Protein AF-A0A7Y5XVQ9-F1 (afdb_monomer_lite)

Sequence (313 aa):
QERLAWQAGEHGLALELFHGRGGSTSRGGGRSYQAIRAQPFGTVHGRMRLTEQGETISARYGHPELAVRSLEQTASAVLLASNGVGTEVRPEWRSALDGIAARSREVYRALVYEDPDFLRFFEQVTPISELGRLNIGSRPPSRAGVAAGVSALRAIPWVFAWTQNRVLLPSWYGAGTALAEADLHMLRAMREEWPFFASLVNTIEMALFKTDLGVAAGYLRLVDEDLRSRLWELICSELRRLRARLLEITGEERLLASTPALLERLSHRNPWVDPLNHLQVELLSRVRAGAEQDREALLATISGIAAGLRNTG

Structure (mmCIF, N/CA/C/O backbone):
data_AF-A0A7Y5XVQ9-F1
#
_entry.id   AF-A0A7Y5XVQ9-F1
#
loop_
_atom_site.group_PDB
_atom_site.id
_atom_site.type_symbol
_atom_site.label_atom_id
_atom_site.label_alt_id
_atom_site.label_comp_id
_atom_site.label_asym_id
_atom_site.label_entity_id
_atom_site.label_seq_id
_atom_site.pdbx_PDB_ins_code
_atom_site.Cartn_x
_atom_site.Cartn_y
_atom_site.Cartn_z
_atom_site.occupancy
_atom_site.B_iso_or_equiv
_atom_site.auth_seq_id
_atom_site.auth_comp_id
_atom_site.auth_asym_id
_atom_site.auth_atom_id
_atom_site.pdbx_PDB_model_num
ATOM 1 N N . GLN A 1 1 ? 5.457 -14.408 -14.244 1.00 89.19 1 GLN A N 1
ATOM 2 C CA . GLN A 1 1 ? 4.866 -14.070 -15.555 1.00 89.19 1 GLN A CA 1
ATOM 3 C C . GLN A 1 1 ? 5.846 -14.393 -16.673 1.00 89.19 1 GLN A C 1
ATOM 5 O O . GLN A 1 1 ? 5.478 -15.207 -17.500 1.00 89.19 1 GLN A O 1
ATOM 10 N N . GLU A 1 2 ? 7.093 -13.899 -16.636 1.00 89.81 2 GLU A N 1
ATOM 11 C CA . GLU A 1 2 ? 8.156 -14.256 -17.607 1.00 89.81 2 GLU A CA 1
ATOM 12 C C . GLU A 1 2 ? 8.265 -15.766 -17.871 1.00 89.81 2 GLU A C 1
ATOM 14 O O . GLU A 1 2 ? 8.102 -16.201 -19.003 1.00 89.81 2 GLU A O 1
ATOM 19 N N . ARG A 1 3 ? 8.426 -16.585 -16.818 1.00 91.81 3 ARG A N 1
ATOM 20 C CA . ARG A 1 3 ? 8.491 -18.054 -16.963 1.00 91.81 3 ARG A CA 1
ATOM 21 C C . ARG A 1 3 ? 7.254 -18.668 -17.629 1.00 91.81 3 ARG A C 1
ATOM 23 O O . ARG A 1 3 ? 7.401 -19.596 -18.409 1.00 91.81 3 ARG A O 1
ATOM 30 N N . LEU A 1 4 ? 6.057 -18.149 -17.338 1.00 92.81 4 LEU A N 1
ATOM 31 C CA . LEU A 1 4 ? 4.814 -18.637 -17.951 1.00 92.81 4 LEU A CA 1
ATOM 32 C C . LEU A 1 4 ? 4.740 -18.257 -19.431 1.00 92.81 4 LEU A C 1
ATOM 34 O O . LEU A 1 4 ? 4.315 -19.076 -20.233 1.00 92.81 4 LEU A O 1
ATOM 38 N N . ALA A 1 5 ? 5.155 -17.037 -19.786 1.00 90.44 5 ALA A N 1
ATOM 39 C CA . ALA A 1 5 ? 5.209 -16.587 -21.175 1.00 90.44 5 ALA A CA 1
ATOM 40 C C . ALA A 1 5 ? 6.214 -17.410 -21.985 1.00 90.44 5 ALA A C 1
ATOM 42 O O . ALA A 1 5 ? 5.878 -17.877 -23.068 1.00 90.44 5 ALA A O 1
ATOM 43 N N . TRP A 1 6 ? 7.400 -17.661 -21.420 1.00 90.62 6 TRP A N 1
ATOM 44 C CA . TRP A 1 6 ? 8.401 -18.528 -22.037 1.00 90.62 6 TRP A CA 1
ATOM 45 C C . TRP A 1 6 ? 7.858 -19.947 -22.263 1.00 90.62 6 TRP A C 1
ATOM 47 O O . TRP A 1 6 ? 7.838 -20.412 -23.396 1.00 90.62 6 TRP A O 1
ATOM 57 N N . GLN A 1 7 ? 7.314 -20.598 -21.226 1.00 94.19 7 GLN A N 1
ATOM 58 C CA . GLN A 1 7 ? 6.739 -21.946 -21.351 1.00 94.19 7 GLN A CA 1
ATOM 59 C C . GLN A 1 7 ? 5.575 -22.005 -22.347 1.00 94.19 7 GLN A C 1
ATOM 61 O O . GLN A 1 7 ? 5.468 -22.954 -23.118 1.00 94.19 7 GLN A O 1
ATOM 66 N N . ALA A 1 8 ? 4.693 -21.003 -22.346 1.00 92.75 8 ALA A N 1
ATOM 67 C CA . ALA A 1 8 ? 3.601 -20.939 -23.308 1.00 92.75 8 ALA A CA 1
ATOM 68 C C . ALA A 1 8 ? 4.133 -20.835 -24.746 1.00 92.75 8 ALA A C 1
ATOM 70 O O . ALA A 1 8 ? 3.644 -21.551 -25.615 1.00 92.75 8 ALA A O 1
ATOM 71 N N . GLY A 1 9 ? 5.169 -20.020 -24.971 1.00 90.31 9 GLY A N 1
ATOM 72 C CA . GLY A 1 9 ? 5.858 -19.899 -26.256 1.00 90.31 9 GLY A CA 1
ATOM 73 C C . GLY A 1 9 ? 6.461 -21.220 -26.738 1.00 90.31 9 GLY A C 1
ATOM 74 O O . GLY A 1 9 ? 6.176 -21.630 -27.861 1.00 90.31 9 GLY A O 1
ATOM 75 N N . GLU A 1 10 ? 7.198 -21.928 -25.875 1.00 95.44 10 GLU A N 1
ATOM 76 C CA . GLU A 1 10 ? 7.794 -23.245 -26.184 1.00 95.44 10 GLU A CA 1
ATOM 77 C C . GLU A 1 10 ? 6.746 -24.289 -26.604 1.00 95.44 10 GLU A C 1
ATOM 79 O O . GLU A 1 10 ? 7.024 -25.187 -27.397 1.00 95.44 10 GLU A O 1
ATOM 84 N N . HIS A 1 11 ? 5.519 -24.165 -26.093 1.00 95.69 11 HIS A N 1
ATOM 85 C CA . HIS A 1 11 ? 4.412 -25.069 -26.397 1.00 95.69 11 HIS A CA 1
ATOM 86 C C . HIS A 1 11 ? 3.428 -24.528 -27.449 1.00 95.69 11 HIS A C 1
ATOM 88 O O . HIS A 1 11 ? 2.394 -25.154 -27.685 1.00 95.69 11 HIS A O 1
ATOM 94 N N . GLY A 1 12 ? 3.705 -23.378 -28.075 1.00 94.06 12 GLY A N 1
ATOM 95 C CA . GLY A 1 12 ? 2.803 -22.756 -29.054 1.00 94.06 12 GLY A CA 1
ATOM 96 C C . GLY A 1 12 ? 1.441 -22.342 -28.477 1.00 94.06 12 GLY A C 1
ATOM 97 O O . GLY A 1 12 ? 0.451 -22.263 -29.204 1.00 94.06 12 GLY A O 1
ATOM 98 N N . LEU A 1 13 ? 1.364 -22.106 -27.165 1.00 93.50 13 LEU A N 1
ATOM 99 C CA . LEU A 1 13 ? 0.146 -21.721 -26.458 1.00 93.50 13 LEU A CA 1
ATOM 100 C C . LEU A 1 13 ? -0.006 -20.197 -26.416 1.00 93.50 13 LEU A C 1
ATOM 102 O O . LEU A 1 13 ? 0.919 -19.464 -26.069 1.00 93.50 13 LEU A O 1
ATOM 106 N N . ALA A 1 14 ? -1.220 -19.714 -26.684 1.00 90.56 14 ALA A N 1
ATOM 107 C CA . ALA A 1 14 ? -1.567 -18.311 -26.490 1.00 90.56 14 ALA A CA 1
ATOM 108 C C . ALA A 1 14 ? -1.858 -18.037 -25.004 1.00 90.56 14 ALA A C 1
ATOM 110 O O . ALA A 1 14 ? -2.936 -18.359 -24.501 1.00 90.56 14 ALA A O 1
ATOM 111 N N . LEU A 1 15 ? -0.894 -17.444 -24.297 1.00 91.25 15 LEU A N 1
ATOM 112 C CA . LEU A 1 15 ? -1.056 -17.043 -22.900 1.00 91.25 15 LEU A CA 1
ATOM 113 C C . LEU A 1 15 ? -1.922 -15.781 -22.785 1.00 91.25 15 LEU A C 1
ATOM 115 O O . LEU A 1 15 ? -1.646 -14.768 -23.420 1.00 91.25 15 LEU A O 1
ATOM 119 N N . GLU A 1 16 ? -2.919 -15.816 -21.901 1.00 92.44 16 GLU A N 1
ATOM 120 C CA . GLU A 1 16 ? -3.653 -14.629 -21.459 1.00 92.44 16 GLU A CA 1
ATOM 121 C C . GLU A 1 16 ? -3.566 -14.522 -19.935 1.00 92.44 16 GLU A C 1
ATOM 123 O O . GLU A 1 16 ? -4.017 -15.405 -19.201 1.00 92.44 16 GLU A O 1
ATOM 128 N N . LEU A 1 17 ? -2.971 -13.434 -19.445 1.00 91.50 17 LEU A N 1
ATOM 129 C CA . LEU A 1 17 ? -2.877 -13.173 -18.014 1.00 91.50 17 LEU A CA 1
ATOM 130 C C . LEU A 1 17 ? -4.117 -12.427 -17.524 1.00 91.50 17 LEU A C 1
ATOM 132 O O . LEU A 1 17 ? -4.450 -11.344 -18.007 1.00 91.50 17 LEU A O 1
ATOM 136 N N . PHE A 1 18 ? -4.773 -12.982 -16.504 1.00 91.44 18 PHE A N 1
ATOM 137 C CA . PHE A 1 18 ? -5.840 -12.290 -15.794 1.00 91.44 18 PHE A CA 1
ATOM 138 C C . PHE A 1 18 ? -5.289 -11.560 -14.565 1.00 91.44 18 PHE A C 1
ATOM 140 O O . PHE A 1 18 ? -4.874 -12.179 -13.584 1.00 91.44 18 PHE A O 1
ATOM 147 N N . HIS A 1 19 ? -5.310 -10.229 -14.607 1.00 87.19 19 HIS A N 1
ATOM 148 C CA . HIS A 1 19 ? -4.844 -9.381 -13.516 1.00 87.19 19 HIS A CA 1
ATOM 149 C C . HIS A 1 19 ? -5.958 -9.141 -12.490 1.00 87.19 19 HIS A C 1
ATOM 151 O O . HIS A 1 19 ? -7.008 -8.566 -12.793 1.00 87.19 19 HIS A O 1
ATOM 157 N N . GLY A 1 20 ? -5.714 -9.595 -11.259 1.00 80.75 20 GLY A N 1
ATOM 158 C CA . GLY A 1 20 ? -6.606 -9.413 -10.115 1.00 80.75 20 GLY A CA 1
ATOM 159 C C . GLY A 1 20 ? -6.616 -7.988 -9.546 1.00 80.75 20 GLY A C 1
ATOM 160 O O . GLY A 1 20 ? -6.011 -7.068 -10.090 1.00 80.75 20 GLY A O 1
ATOM 161 N N . ARG A 1 21 ? -7.315 -7.817 -8.417 1.00 69.25 21 ARG A N 1
ATOM 162 C CA . ARG A 1 21 ? -7.437 -6.541 -7.685 1.00 69.25 21 ARG A CA 1
ATOM 163 C C . ARG A 1 21 ? -6.113 -6.101 -7.037 1.00 69.25 21 ARG A C 1
ATOM 165 O O . ARG A 1 21 ? -5.304 -6.950 -6.678 1.00 69.25 21 ARG A O 1
ATOM 172 N N . GLY A 1 22 ? -5.938 -4.791 -6.832 1.00 59.50 22 GLY A N 1
ATOM 173 C CA . GLY A 1 22 ? -4.831 -4.180 -6.068 1.00 59.50 22 GLY A CA 1
ATOM 174 C C . GLY A 1 22 ? -3.496 -4.035 -6.816 1.00 59.50 22 GLY A C 1
ATOM 175 O O . GLY A 1 22 ? -2.643 -3.233 -6.432 1.00 59.50 22 GLY A O 1
ATOM 176 N N . GLY A 1 23 ? -3.322 -4.737 -7.940 1.00 57.88 23 GLY A N 1
ATOM 177 C CA . GLY A 1 23 ? -2.123 -4.624 -8.771 1.00 57.88 23 GLY A CA 1
ATOM 178 C C . GLY A 1 23 ? -1.931 -3.220 -9.354 1.00 57.88 23 GLY A C 1
ATOM 179 O O . GLY A 1 23 ? -2.892 -2.490 -9.596 1.00 57.88 23 GLY A O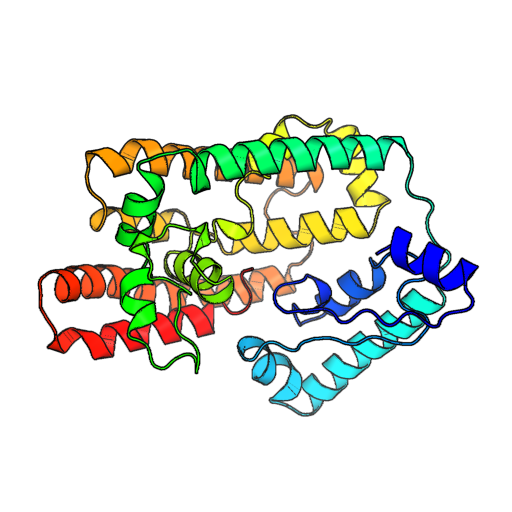 1
ATOM 180 N N . SER A 1 24 ? -0.683 -2.840 -9.643 1.00 56.41 24 SER A N 1
ATOM 181 C CA . SER A 1 24 ? -0.361 -1.559 -10.295 1.00 56.41 24 SER A CA 1
ATOM 182 C C . SER A 1 24 ? -1.140 -1.349 -11.604 1.00 56.41 24 SER A C 1
ATOM 184 O O . SER A 1 24 ? -1.531 -0.224 -11.911 1.00 56.41 24 SER A O 1
ATOM 186 N N . THR A 1 25 ? -1.457 -2.430 -12.328 1.00 50.66 25 THR A N 1
ATOM 187 C CA . THR A 1 25 ? -2.242 -2.414 -13.573 1.00 50.66 25 THR A CA 1
ATOM 188 C C . THR A 1 25 ? -3.714 -2.039 -13.373 1.00 50.66 25 THR A C 1
ATOM 190 O O . THR A 1 25 ? -4.289 -1.386 -14.246 1.00 50.66 25 THR A O 1
ATOM 193 N N . SER A 1 26 ? -4.321 -2.351 -12.221 1.00 50.12 26 SER A N 1
ATOM 194 C CA . SER A 1 26 ? -5.726 -2.027 -11.914 1.00 50.12 26 SER A CA 1
ATOM 195 C C . SER A 1 26 ? -5.921 -0.637 -11.287 1.00 50.12 26 SER A C 1
ATOM 197 O O . SER A 1 26 ? -7.052 -0.164 -11.166 1.00 50.12 26 SER A O 1
ATOM 199 N N . ARG A 1 27 ? -4.839 0.060 -10.908 1.00 54.53 27 ARG A N 1
ATOM 200 C CA . ARG A 1 27 ? -4.884 1.379 -10.249 1.00 54.53 27 ARG A CA 1
ATOM 201 C C . ARG A 1 27 ? -5.071 2.502 -11.286 1.00 54.53 27 ARG A C 1
ATOM 203 O O . ARG A 1 27 ? -4.110 2.964 -11.891 1.00 54.53 27 ARG A O 1
ATOM 210 N N . GLY A 1 28 ? -6.320 2.927 -11.488 1.00 42.34 28 GLY A N 1
ATOM 211 C CA . GLY A 1 28 ? -6.726 3.870 -12.542 1.00 42.34 28 GLY A CA 1
ATOM 212 C C . GLY A 1 28 ? -6.161 5.291 -12.510 1.00 42.34 28 GLY A C 1
ATOM 213 O O . GLY A 1 28 ? -5.426 5.691 -11.609 1.00 42.34 28 GLY A O 1
ATOM 214 N N . GLY A 1 29 ? -6.506 6.056 -13.553 1.00 42.25 29 GLY A N 1
ATOM 215 C CA . GLY A 1 29 ? -5.717 7.208 -14.007 1.00 42.25 29 GLY A CA 1
ATOM 216 C C . GLY A 1 29 ? -4.490 6.731 -14.794 1.00 42.25 29 GLY A C 1
ATOM 217 O O . GLY A 1 29 ? -4.211 5.537 -14.802 1.00 42.25 29 GLY A O 1
ATOM 218 N N . GLY A 1 30 ? -3.739 7.629 -15.445 1.00 48.59 30 GLY A N 1
ATOM 219 C CA . GLY A 1 30 ? -2.637 7.303 -16.382 1.00 48.59 30 GLY A CA 1
ATOM 220 C C . GLY A 1 30 ? -1.506 6.379 -15.876 1.00 48.59 30 GLY A C 1
ATOM 221 O O . GLY A 1 30 ? -0.560 6.111 -16.606 1.00 48.59 30 GLY A O 1
ATOM 222 N N . ARG A 1 31 ? -1.606 5.854 -14.652 1.00 65.81 31 ARG A N 1
ATOM 223 C CA . ARG A 1 31 ? -0.762 4.814 -14.061 1.00 65.81 31 ARG A CA 1
ATOM 224 C C . ARG A 1 31 ? -1.073 3.408 -14.581 1.00 65.81 31 ARG A C 1
ATOM 226 O O . ARG A 1 31 ? -0.134 2.640 -14.748 1.00 65.81 31 ARG A O 1
ATOM 233 N N . SER A 1 32 ? -2.329 3.084 -14.922 1.00 76.56 32 SER A N 1
ATOM 234 C CA . SER A 1 32 ? -2.635 1.810 -15.606 1.00 76.56 32 SER A CA 1
ATOM 235 C C . SER A 1 32 ? -1.846 1.685 -16.909 1.00 76.56 32 SER A C 1
ATOM 237 O O . SER A 1 32 ? -1.320 0.616 -17.198 1.00 76.56 32 SER A O 1
ATOM 239 N N . TYR A 1 33 ? -1.688 2.790 -17.645 1.00 85.19 33 TYR A N 1
ATOM 240 C CA . TYR A 1 33 ? -0.870 2.828 -18.855 1.00 85.19 33 TYR A CA 1
ATOM 241 C C . TYR A 1 33 ? 0.587 2.437 -18.566 1.00 85.19 33 TYR A C 1
ATOM 243 O O . TYR A 1 33 ? 1.111 1.511 -19.180 1.00 85.19 33 TYR A O 1
ATOM 251 N N . GLN A 1 34 ? 1.225 3.082 -17.583 1.00 82.50 34 GLN A N 1
ATOM 252 C CA . GLN A 1 34 ? 2.611 2.782 -17.203 1.00 82.50 34 GLN A CA 1
ATOM 253 C C . GLN A 1 34 ? 2.772 1.350 -16.673 1.00 82.50 34 GLN A C 1
ATOM 255 O O . GLN A 1 34 ? 3.725 0.667 -17.028 1.00 82.50 34 GLN A O 1
ATOM 260 N N . ALA A 1 35 ? 1.823 0.865 -15.874 1.00 82.75 35 ALA A N 1
ATOM 261 C CA . ALA A 1 35 ? 1.872 -0.477 -15.305 1.00 82.75 35 ALA A CA 1
ATOM 262 C C . ALA A 1 35 ? 1.674 -1.589 -16.352 1.00 82.75 35 ALA A C 1
ATOM 264 O O . ALA A 1 35 ? 2.274 -2.657 -16.229 1.00 82.75 35 ALA A O 1
ATOM 265 N N . ILE A 1 36 ? 0.853 -1.346 -17.381 1.00 88.62 36 ILE A N 1
ATOM 266 C CA . ILE A 1 36 ? 0.728 -2.238 -18.545 1.00 88.62 36 ILE A CA 1
ATOM 267 C C . ILE A 1 36 ? 2.029 -2.208 -19.357 1.00 88.62 36 ILE A C 1
ATOM 269 O O . ILE A 1 36 ? 2.565 -3.257 -19.697 1.00 88.62 36 ILE A O 1
ATOM 273 N N . ARG A 1 37 ? 2.586 -1.014 -19.603 1.00 86.94 37 ARG A N 1
ATOM 274 C CA . ARG A 1 37 ? 3.876 -0.827 -20.291 1.00 86.94 37 ARG A CA 1
ATOM 275 C C . ARG A 1 37 ? 5.061 -1.472 -19.567 1.00 86.94 37 ARG A C 1
ATOM 277 O O . ARG A 1 37 ? 6.056 -1.765 -20.216 1.00 86.94 37 ARG A O 1
ATOM 284 N N . ALA A 1 38 ? 4.958 -1.659 -18.254 1.00 87.12 38 ALA A N 1
ATOM 285 C CA . ALA A 1 38 ? 5.974 -2.284 -17.417 1.00 87.12 38 ALA A CA 1
ATOM 286 C C . ALA A 1 38 ? 5.805 -3.809 -17.273 1.00 87.12 38 ALA A C 1
ATOM 288 O O . ALA A 1 38 ? 6.580 -4.431 -16.545 1.00 87.12 38 ALA A O 1
ATOM 289 N N . GLN A 1 39 ? 4.792 -4.417 -17.909 1.00 88.69 39 GLN A N 1
ATOM 290 C CA . GLN A 1 39 ? 4.662 -5.874 -17.912 1.00 88.69 39 GLN A CA 1
ATOM 291 C C . GLN A 1 39 ? 5.848 -6.521 -18.638 1.00 88.69 39 GLN A C 1
ATOM 293 O O . GLN A 1 39 ? 6.381 -5.931 -19.581 1.00 88.69 39 GLN A O 1
ATOM 298 N N . PRO A 1 40 ? 6.259 -7.737 -18.239 1.00 87.75 40 PRO A N 1
ATOM 299 C CA . PRO A 1 40 ? 7.358 -8.411 -18.907 1.00 87.75 40 PRO A CA 1
ATOM 300 C C . PRO A 1 40 ? 7.074 -8.652 -20.390 1.00 87.75 40 PRO A C 1
ATOM 302 O O . PRO A 1 40 ? 5.928 -8.884 -20.793 1.00 87.75 40 PRO A O 1
ATOM 305 N N . PHE A 1 41 ? 8.128 -8.642 -21.201 1.00 84.75 41 PHE A N 1
ATOM 306 C CA . PHE A 1 41 ? 8.009 -8.936 -22.623 1.00 84.75 41 PHE A CA 1
ATOM 307 C C . PHE A 1 41 ? 7.367 -10.313 -22.852 1.00 84.75 41 PHE A C 1
ATOM 309 O O . PHE A 1 41 ? 7.582 -11.255 -22.089 1.00 84.75 41 PHE A O 1
ATOM 316 N N . GLY A 1 42 ? 6.528 -10.407 -23.882 1.00 84.50 42 GLY A N 1
ATOM 317 C CA . GLY A 1 42 ? 5.819 -11.638 -24.231 1.00 84.50 42 GLY A CA 1
ATOM 318 C C . GLY A 1 42 ? 4.601 -11.977 -23.360 1.00 84.50 42 GLY A C 1
ATOM 319 O O . GLY A 1 42 ? 4.036 -13.058 -23.476 1.00 84.50 42 GLY A O 1
ATOM 320 N N . THR A 1 43 ? 4.171 -11.080 -22.465 1.00 89.12 43 THR A N 1
ATOM 321 C CA . THR A 1 43 ? 3.025 -11.355 -21.572 1.00 89.12 43 THR A CA 1
ATOM 322 C C . THR A 1 43 ? 1.705 -10.713 -22.004 1.00 89.12 43 THR A C 1
ATOM 324 O O . THR A 1 43 ? 0.658 -11.118 -21.504 1.00 89.12 43 THR A O 1
ATOM 327 N N . VAL A 1 44 ? 1.742 -9.734 -22.919 1.00 90.19 44 VAL A N 1
ATOM 328 C CA . VAL A 1 44 ? 0.555 -8.973 -23.354 1.00 90.19 44 VAL A CA 1
ATOM 329 C C . VAL A 1 44 ? 0.032 -9.446 -24.716 1.00 90.19 44 VAL A C 1
ATOM 331 O O . VAL A 1 44 ? -1.134 -9.800 -24.818 1.00 90.19 44 VAL A O 1
ATOM 334 N N . HIS A 1 45 ? 0.856 -9.474 -25.773 1.00 86.44 45 HIS A N 1
ATOM 335 C CA . HIS A 1 45 ? 0.483 -9.992 -27.110 1.00 86.44 45 HIS A CA 1
ATOM 336 C C . HIS A 1 45 ? -0.919 -9.579 -27.620 1.00 86.44 45 HIS A C 1
ATOM 338 O O . HIS A 1 45 ? -1.691 -10.382 -28.143 1.00 86.44 45 HIS A O 1
ATOM 344 N N . GLY A 1 46 ? -1.267 -8.305 -27.451 1.00 89.50 46 GLY A N 1
ATOM 345 C CA . GLY A 1 46 ? -2.529 -7.707 -27.888 1.00 89.50 46 GLY A CA 1
ATOM 346 C C . GLY A 1 46 ? -3.728 -8.022 -26.992 1.00 89.50 46 GLY A C 1
ATOM 347 O O . GLY A 1 46 ? -4.834 -7.573 -27.287 1.00 89.50 46 GLY A O 1
ATOM 348 N N . ARG A 1 47 ? -3.539 -8.771 -25.902 1.00 89.25 47 ARG A N 1
ATOM 349 C CA . ARG A 1 47 ? -4.603 -9.223 -25.005 1.00 89.25 47 ARG A CA 1
ATOM 350 C C . ARG A 1 47 ? -4.321 -8.780 -23.578 1.00 89.25 47 ARG A C 1
ATOM 352 O O . ARG A 1 47 ? -3.239 -8.978 -23.041 1.00 89.25 47 ARG A O 1
ATOM 359 N N . MET A 1 48 ? -5.323 -8.187 -22.942 1.00 88.81 48 MET A N 1
ATOM 360 C CA . MET A 1 48 ? -5.227 -7.788 -21.544 1.00 88.81 48 MET A CA 1
ATOM 361 C C . MET A 1 48 ? -6.559 -8.015 -20.857 1.00 88.81 48 MET A C 1
ATOM 363 O O . MET A 1 48 ? -7.580 -7.461 -21.267 1.00 88.81 48 MET A O 1
ATOM 367 N N . ARG A 1 49 ? -6.535 -8.786 -19.771 1.00 91.25 49 ARG A N 1
ATOM 368 C CA . ARG A 1 49 ? -7.699 -8.993 -18.918 1.00 91.25 49 ARG A CA 1
ATOM 369 C C . ARG A 1 49 ? -7.430 -8.416 -17.538 1.00 91.25 49 ARG A C 1
ATOM 371 O O . ARG A 1 49 ? -6.523 -8.846 -16.827 1.00 91.25 49 ARG A O 1
ATOM 378 N N . LEU A 1 50 ? -8.231 -7.427 -17.162 1.00 87.19 50 LEU A N 1
ATOM 379 C CA . LEU A 1 50 ? -8.063 -6.629 -15.950 1.00 87.19 50 LEU A CA 1
ATOM 380 C C . LEU A 1 50 ? -9.295 -6.770 -15.061 1.00 87.19 50 LEU A C 1
ATOM 382 O O . LEU A 1 50 ? -10.421 -6.815 -15.552 1.00 87.19 50 LEU A O 1
ATOM 386 N N . THR A 1 51 ? -9.090 -6.780 -13.748 1.00 85.81 51 THR A N 1
ATOM 387 C CA . THR A 1 51 ? -10.174 -6.557 -12.792 1.00 85.81 51 THR A CA 1
ATOM 388 C C . THR A 1 51 ? -10.282 -5.066 -12.497 1.00 85.81 51 THR A C 1
ATOM 390 O O . THR A 1 51 ? -9.384 -4.499 -11.877 1.00 85.81 51 THR A O 1
ATOM 393 N N . GLU A 1 52 ? -11.394 -4.436 -12.874 1.00 82.69 52 GLU A N 1
ATOM 394 C CA . GLU A 1 52 ? -11.728 -3.100 -12.372 1.00 82.69 52 GLU A CA 1
ATOM 395 C C . GLU A 1 52 ? -12.288 -3.207 -10.949 1.00 82.69 52 GLU A C 1
ATOM 397 O O . GLU A 1 52 ? -13.152 -4.040 -10.648 1.00 82.69 52 GLU A O 1
ATOM 402 N N . GLN A 1 53 ? -11.754 -2.396 -10.040 1.00 73.44 53 GLN A N 1
ATOM 403 C CA . GLN A 1 53 ? -12.200 -2.388 -8.653 1.00 73.44 53 GLN A CA 1
ATOM 404 C C . GLN A 1 53 ? -13.451 -1.511 -8.515 1.00 73.44 53 GLN A C 1
ATOM 406 O O . GLN A 1 53 ? -13.592 -0.507 -9.207 1.00 73.44 53 GLN A O 1
ATOM 411 N N . GLY A 1 54 ? -14.381 -1.876 -7.627 1.00 75.56 54 GLY A N 1
ATOM 412 C CA . GLY A 1 54 ? -15.649 -1.145 -7.488 1.00 75.56 54 GLY A CA 1
ATOM 413 C C . GLY A 1 54 ? -15.428 0.333 -7.149 1.00 75.56 54 GLY A C 1
ATOM 414 O O . GLY A 1 54 ? -16.077 1.211 -7.712 1.00 75.56 54 GLY A O 1
ATOM 415 N N . GLU A 1 55 ? -14.426 0.609 -6.315 1.00 71.75 55 GLU A N 1
ATOM 416 C CA . GLU A 1 55 ? -14.000 1.946 -5.909 1.00 71.75 55 GLU A CA 1
ATOM 417 C C . GLU A 1 55 ? -13.389 2.795 -7.044 1.00 71.75 55 GLU A C 1
ATOM 419 O O . GLU A 1 55 ? -13.257 4.011 -6.890 1.00 71.75 55 GLU A O 1
ATOM 424 N N . THR A 1 56 ? -13.020 2.194 -8.186 1.00 77.19 56 THR A N 1
ATOM 425 C CA . THR A 1 56 ? -12.487 2.912 -9.360 1.00 77.19 56 THR A CA 1
ATOM 426 C C . THR A 1 56 ? -13.521 3.130 -10.460 1.00 77.19 56 THR A C 1
ATOM 428 O O . THR A 1 56 ? -13.297 3.996 -11.310 1.00 77.19 56 THR A O 1
ATOM 431 N N . ILE A 1 57 ? -14.655 2.416 -10.438 1.00 83.50 57 ILE A N 1
ATOM 432 C CA . ILE A 1 57 ? -15.658 2.450 -11.515 1.00 83.50 57 ILE A CA 1
ATOM 433 C C . ILE A 1 57 ? -16.168 3.869 -11.766 1.00 83.50 57 ILE A C 1
ATOM 435 O O . ILE A 1 57 ? -16.101 4.342 -12.896 1.00 83.50 57 ILE A O 1
ATOM 439 N N . SER A 1 58 ? -16.617 4.582 -10.731 1.00 82.44 58 SER A N 1
ATOM 440 C CA . SER A 1 58 ? -17.148 5.945 -10.895 1.00 82.44 58 SER A CA 1
ATOM 441 C C . SER A 1 58 ? -16.091 6.921 -11.417 1.00 82.44 58 SER A C 1
ATOM 443 O O . SER A 1 58 ? -16.386 7.777 -12.245 1.00 82.44 58 SER A O 1
ATOM 445 N N . ALA A 1 59 ? -14.837 6.760 -10.991 1.00 79.31 59 ALA A N 1
ATOM 446 C CA . ALA A 1 59 ? -13.736 7.622 -11.405 1.00 79.31 59 ALA A CA 1
ATOM 447 C C . ALA A 1 59 ? -13.286 7.387 -12.857 1.00 79.31 59 ALA A C 1
ATOM 449 O O . ALA A 1 59 ? -12.739 8.305 -13.464 1.00 79.31 59 ALA A O 1
ATOM 450 N N . ARG A 1 60 ? -13.477 6.176 -13.398 1.00 83.19 60 ARG A N 1
ATOM 451 C CA . ARG A 1 60 ? -13.120 5.840 -14.784 1.00 83.19 60 ARG A CA 1
ATOM 452 C C . ARG A 1 60 ? -14.287 5.968 -15.750 1.00 83.19 60 ARG A C 1
ATOM 454 O O . ARG A 1 60 ? -14.089 6.426 -16.862 1.00 83.19 60 ARG A O 1
ATOM 461 N N . TYR A 1 61 ? -15.476 5.545 -15.337 1.00 89.44 61 TYR A N 1
ATOM 462 C CA . TYR A 1 61 ? -16.618 5.324 -16.226 1.00 89.44 61 TYR A CA 1
ATOM 463 C C . TYR A 1 61 ? -17.853 6.141 -15.840 1.00 89.44 61 TYR A C 1
ATOM 465 O O . TYR A 1 61 ? -18.872 6.048 -16.512 1.00 89.44 61 TYR A O 1
ATOM 473 N N . GLY A 1 62 ? -17.779 6.953 -14.780 1.00 90.00 62 GLY A N 1
ATOM 474 C CA . GLY A 1 62 ? -18.898 7.792 -14.341 1.00 90.00 62 GLY A CA 1
ATOM 475 C C . GLY A 1 62 ? -19.227 8.954 -15.284 1.00 90.00 62 GLY A C 1
ATOM 476 O O . GLY A 1 62 ? -20.295 9.540 -15.160 1.00 90.00 62 GLY A O 1
ATOM 477 N N . HIS A 1 63 ? -18.335 9.281 -16.226 1.00 93.50 63 HIS A N 1
ATOM 478 C CA . HIS A 1 63 ? -18.561 10.289 -17.263 1.00 93.50 63 HIS A CA 1
ATOM 479 C C . HIS A 1 63 ? -18.085 9.760 -18.627 1.00 93.50 63 HIS A C 1
ATOM 481 O O . HIS A 1 63 ? -17.002 9.165 -18.670 1.00 93.50 63 HIS A O 1
ATOM 487 N N . PRO A 1 64 ? -18.812 9.995 -19.739 1.00 94.75 64 PRO A N 1
ATOM 488 C CA . PRO A 1 64 ? -18.442 9.477 -21.060 1.00 94.75 64 PRO A CA 1
ATOM 489 C C . PRO A 1 64 ? -17.011 9.826 -21.490 1.00 94.75 64 PRO A C 1
ATOM 491 O O . PRO A 1 64 ? -16.270 8.955 -21.936 1.00 94.75 64 PRO A O 1
ATOM 494 N N . GLU A 1 65 ? -16.573 11.067 -21.277 1.00 93.25 65 GLU A N 1
ATOM 495 C CA . GLU A 1 65 ? -15.207 11.492 -21.624 1.00 93.25 65 GLU A CA 1
ATOM 496 C C . GLU A 1 65 ? -14.131 10.771 -20.797 1.00 93.25 65 GLU A C 1
ATOM 498 O O . GLU A 1 65 ? -13.079 10.394 -21.316 1.00 93.25 65 GLU A O 1
ATOM 503 N N . LEU A 1 66 ? -14.399 10.528 -19.508 1.00 89.19 66 LEU A N 1
ATOM 504 C CA . LEU A 1 66 ? -13.494 9.763 -18.648 1.00 89.19 66 LEU A CA 1
ATOM 505 C C . LEU A 1 66 ? -13.443 8.295 -19.078 1.00 89.19 66 LEU A C 1
ATOM 507 O O . LEU A 1 66 ? -12.368 7.688 -19.037 1.00 89.19 66 LEU A O 1
ATOM 511 N N . ALA A 1 67 ? -14.579 7.747 -19.521 1.00 92.12 67 ALA A N 1
ATOM 512 C CA . ALA A 1 67 ? -14.675 6.380 -20.013 1.00 92.12 67 ALA A CA 1
ATOM 513 C C . ALA A 1 67 ? -13.837 6.206 -21.282 1.00 92.12 67 ALA A C 1
ATOM 515 O O . ALA A 1 67 ? -12.992 5.312 -21.330 1.00 92.12 67 ALA A O 1
ATOM 516 N N . VAL A 1 68 ? -13.999 7.105 -22.261 1.00 94.56 68 VAL A N 1
ATOM 517 C CA . VAL A 1 68 ? -13.201 7.120 -23.497 1.00 94.56 68 VAL A CA 1
ATOM 518 C C . VAL A 1 68 ? -11.717 7.217 -23.166 1.00 94.56 68 VAL A C 1
ATOM 520 O O . VAL A 1 68 ? -10.950 6.356 -23.584 1.00 94.56 68 VAL A O 1
ATOM 523 N N . ARG A 1 69 ? -11.318 8.181 -22.327 1.00 90.38 69 ARG A N 1
ATOM 524 C CA . ARG A 1 69 ? -9.916 8.339 -21.917 1.00 90.38 69 ARG A CA 1
ATOM 525 C C . ARG A 1 69 ? -9.363 7.095 -21.219 1.00 90.38 69 ARG A C 1
ATOM 527 O O . ARG A 1 69 ? -8.211 6.725 -21.431 1.00 90.38 69 ARG A O 1
ATOM 534 N N . SER A 1 70 ? -10.158 6.445 -20.369 1.00 89.44 70 SER A N 1
ATOM 535 C CA . SER A 1 70 ? -9.741 5.226 -19.667 1.00 89.44 70 SER A CA 1
ATOM 536 C C . SER A 1 70 ? -9.532 4.058 -20.633 1.00 89.44 70 SER A C 1
ATOM 538 O O . SER A 1 70 ? -8.557 3.319 -20.495 1.00 89.44 70 SER A O 1
ATOM 540 N N . LEU A 1 71 ? -10.424 3.898 -21.615 1.00 91.88 71 LEU A N 1
ATOM 541 C CA . LEU A 1 71 ? -10.316 2.870 -22.651 1.00 91.88 71 LEU A CA 1
ATOM 542 C C . LEU A 1 71 ? -9.140 3.144 -23.593 1.00 91.88 71 LEU A C 1
ATOM 544 O O . LEU A 1 71 ? -8.362 2.234 -23.864 1.00 91.88 71 LEU A O 1
ATOM 548 N N . GLU A 1 72 ? -8.965 4.394 -24.018 1.00 93.06 72 GLU A N 1
ATOM 549 C CA . GLU A 1 72 ? -7.854 4.846 -24.858 1.00 93.06 72 GLU A CA 1
ATOM 550 C C . GLU A 1 72 ? -6.501 4.570 -24.192 1.00 93.06 72 GLU A C 1
ATOM 552 O O . GLU A 1 72 ? -5.615 3.978 -24.807 1.00 93.06 72 GLU A O 1
ATOM 557 N N . GLN A 1 73 ? -6.349 4.925 -22.911 1.00 91.25 73 GLN A N 1
ATOM 558 C CA . GLN A 1 73 ? -5.121 4.662 -22.156 1.00 91.25 73 GLN A CA 1
ATOM 559 C C . GLN A 1 73 ? -4.811 3.167 -22.069 1.00 91.25 73 GLN A C 1
ATOM 561 O O . GLN A 1 73 ? -3.665 2.769 -22.270 1.00 91.25 73 GLN A O 1
ATOM 566 N N . THR A 1 74 ? -5.812 2.331 -21.791 1.00 90.94 74 THR A N 1
ATOM 567 C CA . THR A 1 74 ? -5.626 0.876 -21.746 1.00 90.94 74 THR A CA 1
ATOM 568 C C . THR A 1 74 ? -5.262 0.321 -23.123 1.00 90.94 74 THR A C 1
ATOM 570 O O . THR A 1 74 ? -4.271 -0.395 -23.238 1.00 90.94 74 THR A O 1
ATOM 573 N N . ALA A 1 75 ? -6.007 0.676 -24.173 1.00 93.06 75 ALA A N 1
ATOM 574 C CA . ALA A 1 75 ? -5.767 0.197 -25.533 1.00 93.06 75 ALA A CA 1
ATOM 575 C C . ALA A 1 75 ? -4.378 0.607 -26.044 1.00 93.06 75 ALA A C 1
ATOM 577 O O . ALA A 1 75 ? -3.622 -0.235 -26.525 1.00 93.06 75 ALA A O 1
ATOM 578 N N . SER A 1 76 ? -4.004 1.875 -25.858 1.00 93.12 76 SER A N 1
ATOM 579 C CA . SER A 1 76 ? -2.685 2.396 -26.225 1.00 93.12 76 SER A CA 1
ATOM 580 C C . SER A 1 76 ? -1.563 1.656 -25.493 1.00 93.12 76 SER A C 1
ATOM 582 O O . SER A 1 76 ? -0.598 1.209 -26.114 1.00 93.12 76 SER A O 1
ATOM 584 N N . ALA A 1 77 ? -1.710 1.435 -24.183 1.00 90.94 77 ALA A N 1
ATOM 585 C CA . ALA A 1 77 ? -0.709 0.710 -23.409 1.00 90.94 77 ALA A CA 1
ATOM 586 C C . ALA A 1 77 ? -0.547 -0.741 -23.871 1.00 90.94 77 ALA A C 1
ATOM 588 O O . ALA A 1 77 ? 0.581 -1.215 -23.977 1.00 90.94 77 ALA A O 1
ATOM 589 N N . VAL A 1 78 ? -1.655 -1.429 -24.168 1.00 92.69 78 VAL A N 1
ATOM 590 C CA . VAL A 1 78 ? -1.648 -2.808 -24.671 1.00 92.69 78 VAL A CA 1
ATOM 591 C C . VAL A 1 78 ? -0.960 -2.881 -26.027 1.00 92.69 78 VAL A C 1
ATOM 593 O O . VAL A 1 78 ? -0.062 -3.703 -26.199 1.00 92.69 78 VAL A O 1
ATOM 596 N N . LEU A 1 79 ? -1.316 -2.004 -26.970 1.00 92.81 79 LEU A N 1
ATOM 597 C CA . LEU A 1 79 ? -0.690 -1.960 -28.293 1.00 92.81 79 LEU A CA 1
ATOM 598 C C . LEU A 1 79 ? 0.817 -1.728 -28.183 1.00 92.81 79 LEU A C 1
ATOM 600 O O . LEU A 1 79 ? 1.606 -2.460 -28.777 1.00 92.81 79 LEU A O 1
ATOM 604 N N . LEU A 1 80 ? 1.227 -0.753 -27.378 1.00 90.50 80 LEU A N 1
ATOM 605 C CA . LEU A 1 80 ? 2.636 -0.417 -27.224 1.00 90.50 80 LEU A CA 1
ATOM 606 C C . LEU A 1 80 ? 3.428 -1.483 -26.457 1.00 90.50 80 LEU A C 1
ATOM 608 O O . LEU A 1 80 ? 4.571 -1.745 -26.810 1.00 90.50 80 LEU A O 1
ATOM 612 N N . ALA A 1 81 ? 2.845 -2.117 -25.436 1.00 89.25 81 ALA A N 1
ATOM 613 C CA . ALA A 1 81 ? 3.485 -3.223 -24.719 1.00 89.25 81 ALA A CA 1
ATOM 614 C C . ALA A 1 81 ? 3.615 -4.480 -25.596 1.00 89.25 81 ALA A C 1
ATOM 616 O O . ALA A 1 81 ? 4.558 -5.248 -25.440 1.00 89.25 81 ALA A O 1
ATOM 617 N N . SER A 1 82 ? 2.692 -4.674 -26.540 1.00 89.38 82 SER A N 1
ATOM 618 C CA . SER A 1 82 ? 2.703 -5.818 -27.462 1.00 89.38 82 SER A CA 1
ATOM 619 C C . SER A 1 82 ? 3.719 -5.675 -28.590 1.00 89.38 82 SER A C 1
ATOM 621 O O . SER A 1 82 ? 4.204 -6.682 -29.092 1.00 89.38 82 SER A O 1
ATOM 623 N N . ASN A 1 83 ? 4.026 -4.436 -28.984 1.00 84.62 83 ASN A N 1
ATOM 624 C CA . ASN A 1 83 ? 4.984 -4.113 -30.046 1.00 84.62 83 ASN A CA 1
ATOM 625 C C . ASN A 1 83 ? 6.344 -3.638 -29.507 1.00 84.62 83 ASN A C 1
ATOM 627 O O . ASN A 1 83 ? 7.223 -3.276 -30.286 1.00 84.62 83 ASN A O 1
ATOM 631 N N . GLY A 1 84 ? 6.517 -3.578 -28.186 1.00 72.62 84 GLY A N 1
ATOM 632 C CA . GLY A 1 84 ? 7.779 -3.172 -27.577 1.00 72.62 84 GLY A CA 1
ATOM 633 C C . GLY A 1 84 ? 8.849 -4.243 -27.762 1.00 72.62 84 GLY A C 1
ATOM 634 O O . GLY A 1 84 ? 8.547 -5.428 -27.695 1.00 72.62 84 GLY A O 1
ATOM 635 N N . VAL A 1 85 ? 10.104 -3.839 -27.950 1.00 65.81 85 VAL A N 1
ATOM 636 C CA . VAL A 1 85 ? 11.242 -4.761 -27.835 1.00 65.81 85 VAL A CA 1
ATOM 637 C C . VAL A 1 85 ? 11.456 -5.035 -26.349 1.00 65.81 85 VAL A C 1
ATOM 639 O O . VAL A 1 85 ? 11.486 -4.097 -25.550 1.00 65.81 85 VAL A O 1
ATOM 642 N N . GLY A 1 86 ? 11.553 -6.305 -25.958 1.00 65.56 86 GLY A N 1
ATOM 643 C CA . GLY A 1 86 ? 11.823 -6.653 -24.569 1.00 65.56 86 GLY A CA 1
ATOM 644 C C . GLY A 1 86 ? 13.164 -6.088 -24.121 1.00 65.56 86 GLY A C 1
ATOM 645 O O . GLY A 1 86 ? 14.184 -6.357 -24.748 1.00 65.56 86 GLY A O 1
ATOM 646 N N . THR A 1 87 ? 13.172 -5.309 -23.041 1.00 68.50 87 THR A N 1
ATOM 647 C CA . THR A 1 87 ? 14.423 -4.912 -22.397 1.00 68.50 87 THR A CA 1
ATOM 648 C C . THR A 1 87 ? 14.938 -6.108 -21.610 1.00 68.50 87 THR A C 1
ATOM 650 O O . THR A 1 87 ? 14.281 -6.564 -20.670 1.00 68.50 87 THR A O 1
ATOM 653 N N . GLU A 1 88 ? 16.094 -6.640 -21.997 1.00 78.06 88 GLU A N 1
ATOM 654 C CA . GLU A 1 88 ? 16.759 -7.656 -21.194 1.00 78.06 88 GLU A CA 1
ATOM 655 C C . GLU A 1 88 ? 17.152 -7.031 -19.853 1.00 78.06 88 GLU A C 1
ATOM 657 O O . GLU A 1 88 ? 17.958 -6.105 -19.778 1.00 78.06 88 GLU A O 1
ATOM 662 N N . VAL A 1 89 ? 16.519 -7.496 -18.777 1.00 88.25 89 VAL A N 1
ATOM 663 C CA . VAL A 1 89 ? 16.870 -7.055 -17.426 1.00 88.25 89 VAL A CA 1
ATOM 664 C C . VAL A 1 89 ? 18.245 -7.621 -17.098 1.00 88.25 89 VAL A C 1
ATOM 666 O O . VAL A 1 89 ? 18.487 -8.812 -17.302 1.00 88.25 89 VAL A O 1
ATOM 669 N N . ARG A 1 90 ? 19.142 -6.793 -16.569 1.00 92.94 90 ARG A N 1
ATOM 670 C CA . ARG A 1 90 ? 20.495 -7.237 -16.233 1.00 92.94 90 ARG A CA 1
ATOM 671 C C . ARG A 1 90 ? 20.463 -8.268 -15.085 1.00 92.94 90 ARG A C 1
ATOM 673 O O . ARG A 1 90 ? 19.672 -8.093 -14.149 1.00 92.94 90 ARG A O 1
ATOM 680 N N . PRO A 1 91 ? 21.261 -9.354 -15.117 1.00 94.75 91 PRO A N 1
ATOM 681 C CA . PRO A 1 91 ? 21.268 -10.371 -14.058 1.00 94.75 91 PRO A CA 1
ATOM 682 C C . PRO A 1 91 ? 21.523 -9.805 -12.655 1.00 94.75 91 PRO A C 1
ATOM 684 O O . PRO A 1 91 ? 20.888 -10.233 -11.691 1.00 94.75 91 PRO A O 1
ATOM 687 N N . GLU A 1 92 ? 22.387 -8.798 -12.541 1.00 96.25 92 GLU A N 1
ATOM 688 C CA . GLU A 1 92 ? 22.688 -8.103 -11.291 1.00 96.25 92 GLU A CA 1
ATOM 689 C C . GLU A 1 92 ? 21.465 -7.382 -10.706 1.00 96.25 92 GLU A C 1
ATOM 691 O O . GLU A 1 92 ? 21.276 -7.396 -9.491 1.00 96.25 92 GLU A O 1
ATOM 696 N N . TRP A 1 93 ? 20.577 -6.833 -11.544 1.00 96.19 93 TRP A N 1
ATOM 697 C CA . TRP A 1 93 ? 19.331 -6.202 -11.089 1.00 96.19 93 TRP A CA 1
ATOM 698 C C . TRP A 1 93 ? 18.338 -7.232 -10.572 1.00 96.19 93 TRP A C 1
ATOM 700 O O . TRP A 1 93 ? 17.666 -6.988 -9.571 1.00 96.19 93 TRP A O 1
ATOM 710 N N . ARG A 1 94 ? 18.269 -8.404 -11.217 1.00 94.50 94 ARG A N 1
ATOM 711 C CA . ARG A 1 94 ? 17.449 -9.518 -10.725 1.00 94.50 94 ARG A CA 1
ATOM 712 C C . ARG A 1 94 ? 17.946 -9.991 -9.365 1.00 94.50 94 ARG A C 1
ATOM 714 O O . ARG A 1 94 ? 17.160 -10.041 -8.428 1.00 94.50 94 ARG A O 1
ATOM 721 N N . SER A 1 95 ? 19.249 -10.240 -9.238 1.00 96.62 95 SER A N 1
ATOM 722 C CA . SER A 1 95 ? 19.848 -10.669 -7.972 1.00 96.62 95 SER A CA 1
ATOM 723 C C . SER A 1 95 ? 19.661 -9.632 -6.861 1.00 96.62 95 SER A C 1
ATOM 725 O O . SER A 1 95 ? 19.366 -10.000 -5.724 1.00 96.62 95 SER A O 1
ATOM 727 N N . ALA A 1 96 ? 19.813 -8.341 -7.172 1.00 97.19 96 ALA A N 1
ATOM 728 C CA . ALA A 1 96 ? 19.579 -7.268 -6.211 1.00 97.19 96 ALA A CA 1
ATOM 729 C C . ALA A 1 96 ? 18.110 -7.227 -5.766 1.00 97.19 96 ALA A C 1
ATOM 731 O O . ALA A 1 96 ? 17.827 -7.169 -4.569 1.00 97.19 96 ALA A O 1
ATOM 732 N N . LEU A 1 97 ? 17.168 -7.304 -6.712 1.00 96.81 97 LEU A N 1
ATOM 733 C CA . LEU A 1 97 ? 15.742 -7.294 -6.402 1.00 96.81 97 LEU A CA 1
ATOM 734 C C . LEU A 1 97 ? 15.300 -8.546 -5.629 1.00 96.81 97 LEU A C 1
ATOM 736 O O . LEU A 1 97 ? 14.464 -8.423 -4.737 1.00 96.81 97 LEU A O 1
ATOM 740 N N . ASP A 1 98 ? 15.877 -9.717 -5.909 1.00 97.50 98 ASP A N 1
ATOM 741 C CA . ASP A 1 98 ? 15.640 -10.943 -5.137 1.00 97.50 98 ASP A CA 1
ATOM 742 C C . ASP A 1 98 ? 16.086 -10.773 -3.676 1.00 97.50 98 ASP A C 1
ATOM 744 O O . ASP A 1 98 ? 15.338 -11.118 -2.757 1.00 97.50 98 ASP A O 1
ATOM 748 N N . GLY A 1 99 ? 17.259 -10.167 -3.448 1.00 98.25 99 GLY A N 1
ATOM 749 C CA . GLY A 1 99 ? 17.744 -9.822 -2.109 1.00 98.25 99 GLY A CA 1
ATOM 750 C C . GLY A 1 99 ? 16.823 -8.836 -1.383 1.00 98.25 99 GLY A C 1
ATOM 751 O O . GLY A 1 99 ? 16.419 -9.084 -0.245 1.00 98.25 99 GLY A O 1
ATOM 752 N N . ILE A 1 100 ? 16.407 -7.761 -2.063 1.00 98.44 100 ILE A N 1
ATOM 753 C CA . ILE A 1 100 ? 15.454 -6.770 -1.532 1.00 98.44 100 ILE A CA 1
ATOM 754 C C . ILE A 1 100 ? 14.118 -7.440 -1.185 1.00 98.44 100 ILE A C 1
ATOM 756 O O . ILE A 1 100 ? 13.555 -7.194 -0.119 1.00 98.44 100 ILE A O 1
ATOM 760 N N . ALA A 1 101 ? 13.600 -8.307 -2.056 1.00 98.00 101 ALA A N 1
ATOM 761 C CA . ALA A 1 101 ? 12.335 -9.000 -1.839 1.00 98.00 101 ALA A CA 1
ATOM 762 C C . ALA A 1 101 ? 12.411 -9.974 -0.655 1.00 98.00 101 ALA A C 1
ATOM 764 O O . ALA A 1 101 ? 11.488 -10.015 0.164 1.00 98.00 101 ALA A O 1
ATOM 765 N N . ALA A 1 102 ? 13.505 -10.733 -0.537 1.00 98.44 102 ALA A N 1
ATOM 766 C CA . ALA A 1 102 ? 13.736 -11.635 0.587 1.00 98.44 102 ALA A CA 1
ATOM 767 C C . ALA A 1 102 ? 13.786 -10.864 1.911 1.00 98.44 102 ALA A C 1
ATOM 769 O O . ALA A 1 102 ? 13.057 -11.204 2.847 1.00 98.44 102 ALA A O 1
ATOM 770 N N . ARG A 1 103 ? 14.561 -9.775 1.955 1.00 98.44 103 ARG A N 1
ATOM 771 C CA . ARG A 1 103 ? 14.692 -8.931 3.143 1.00 98.44 103 ARG A CA 1
ATOM 772 C C . ARG A 1 103 ? 13.385 -8.237 3.518 1.00 98.44 103 ARG A C 1
ATOM 774 O O . ARG A 1 103 ? 12.983 -8.243 4.677 1.00 98.44 103 ARG A O 1
ATOM 781 N N . SER A 1 104 ? 12.674 -7.692 2.533 1.00 98.38 104 SER A N 1
ATOM 782 C CA . SER A 1 104 ? 11.371 -7.055 2.741 1.00 98.38 104 SER A CA 1
ATOM 783 C C . SER A 1 104 ? 10.355 -8.038 3.322 1.00 98.38 104 SER A C 1
ATOM 785 O O . SER A 1 104 ? 9.634 -7.712 4.268 1.00 98.38 104 SER A O 1
ATOM 787 N N . ARG A 1 105 ? 10.343 -9.273 2.806 1.00 98.06 105 ARG A N 1
ATOM 788 C CA . ARG A 1 105 ? 9.491 -10.349 3.311 1.00 98.06 105 ARG A CA 1
ATOM 789 C C . ARG A 1 105 ? 9.839 -10.729 4.746 1.00 98.06 105 ARG A C 1
ATOM 791 O O . ARG A 1 105 ? 8.917 -10.945 5.524 1.00 98.06 105 ARG A O 1
ATOM 798 N N . GLU A 1 106 ? 11.118 -10.838 5.085 1.00 98.44 106 GLU A N 1
ATOM 799 C CA . GLU A 1 106 ? 11.570 -11.132 6.449 1.00 98.44 106 GLU A CA 1
ATOM 800 C C . GLU A 1 106 ? 11.060 -10.071 7.433 1.00 98.44 106 GLU A C 1
ATOM 802 O O . GLU A 1 106 ? 10.336 -10.404 8.366 1.00 98.44 106 GLU A O 1
ATOM 807 N N . VAL A 1 107 ? 11.322 -8.788 7.161 1.00 98.38 107 VAL A N 1
ATOM 808 C CA . VAL A 1 107 ? 10.899 -7.667 8.020 1.00 98.38 107 VAL A CA 1
ATOM 809 C C . VAL A 1 107 ? 9.378 -7.609 8.161 1.00 98.38 107 VAL A C 1
ATOM 811 O O . VAL A 1 107 ? 8.853 -7.418 9.259 1.00 98.38 107 VAL A O 1
ATOM 814 N N . TYR A 1 108 ? 8.648 -7.808 7.061 1.00 97.75 108 TYR A N 1
ATOM 815 C CA . TYR A 1 108 ? 7.190 -7.859 7.092 1.00 97.75 108 TYR A CA 1
ATOM 816 C C . TYR A 1 108 ? 6.677 -9.017 7.952 1.00 97.75 108 TYR A C 1
ATOM 818 O O . TYR A 1 108 ? 5.737 -8.843 8.727 1.00 97.75 108 TYR A O 1
ATOM 826 N N . ARG A 1 109 ? 7.284 -10.203 7.833 1.00 96.88 109 ARG A N 1
ATOM 827 C CA . ARG A 1 109 ? 6.868 -11.383 8.594 1.00 96.88 109 ARG A CA 1
ATOM 828 C C . ARG A 1 109 ? 7.182 -11.273 10.075 1.00 96.88 109 ARG A C 1
ATOM 830 O O . ARG A 1 109 ? 6.312 -11.635 10.866 1.00 96.88 109 ARG A O 1
ATOM 837 N N . ALA A 1 110 ? 8.340 -10.710 10.409 1.00 97.62 110 ALA A N 1
ATOM 838 C CA . ALA A 1 110 ? 8.746 -10.444 11.780 1.00 97.62 110 ALA A CA 1
ATOM 839 C C . ALA A 1 110 ? 7.665 -9.652 12.531 1.00 97.62 110 ALA A C 1
ATOM 841 O O . ALA A 1 110 ? 7.266 -10.037 13.623 1.00 97.62 110 ALA A O 1
ATOM 842 N N . LEU A 1 111 ? 7.111 -8.600 11.911 1.00 96.44 111 LEU A N 1
ATOM 843 C CA . LEU A 1 111 ? 6.013 -7.837 12.509 1.00 96.44 111 LEU A CA 1
ATOM 844 C C . LEU A 1 111 ? 4.668 -8.576 12.437 1.00 96.44 111 LEU A C 1
ATOM 846 O O . LEU A 1 111 ? 3.967 -8.676 13.431 1.00 96.44 111 LEU A O 1
ATOM 850 N N . VAL A 1 112 ? 4.257 -9.034 11.251 1.00 95.31 112 VAL A N 1
ATOM 851 C CA . VAL A 1 112 ? 2.850 -9.413 11.007 1.00 95.31 112 VAL A CA 1
ATOM 852 C C . VAL A 1 112 ? 2.508 -10.827 11.475 1.00 95.31 112 VAL A C 1
ATOM 854 O O . VAL A 1 112 ? 1.355 -11.097 11.816 1.00 95.31 112 VAL A O 1
ATOM 857 N N . TYR A 1 113 ? 3.474 -11.745 11.439 1.00 93.00 113 TYR A N 1
ATOM 858 C CA . TYR A 1 113 ? 3.243 -13.168 11.706 1.00 93.00 113 TYR A CA 1
ATOM 859 C C . TYR A 1 113 ? 4.003 -13.701 12.918 1.00 93.00 113 TYR A C 1
ATOM 861 O O . TYR A 1 113 ? 3.590 -14.722 13.462 1.00 93.00 113 TYR A O 1
ATOM 869 N N . GLU A 1 114 ? 5.115 -13.073 13.294 1.00 94.94 114 GLU A N 1
ATOM 870 C CA . GLU A 1 114 ? 6.022 -13.594 14.323 1.00 94.94 114 GLU A CA 1
ATOM 871 C C . GLU A 1 114 ? 5.928 -12.805 15.636 1.00 94.94 114 GLU A C 1
ATOM 873 O O . GLU A 1 114 ? 6.135 -13.385 16.700 1.00 94.94 114 GLU A O 1
ATOM 878 N N . ASP A 1 115 ? 5.552 -11.522 15.590 1.00 94.94 115 ASP A N 1
ATOM 879 C CA . ASP A 1 115 ? 5.285 -10.732 16.790 1.00 94.94 115 ASP A CA 1
ATOM 880 C C . ASP A 1 115 ? 3.952 -11.164 17.439 1.00 94.94 115 ASP A C 1
ATOM 882 O O . ASP A 1 115 ? 2.888 -11.025 16.821 1.0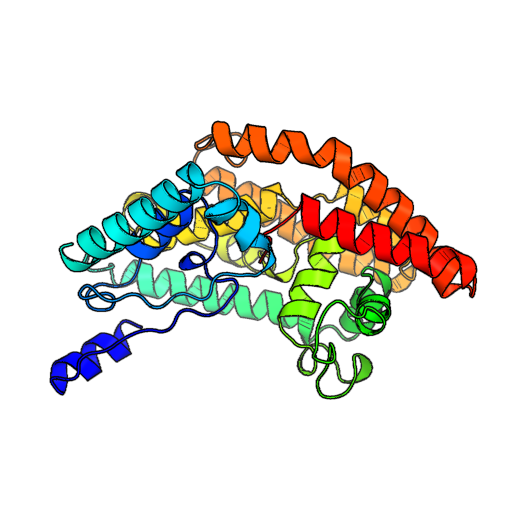0 94.94 115 ASP A O 1
ATOM 886 N N . PRO A 1 116 ? 3.974 -11.682 18.682 1.00 93.00 116 PRO A N 1
ATOM 887 C CA . PRO A 1 116 ? 2.784 -12.228 19.332 1.00 93.00 116 PRO A CA 1
ATOM 888 C C . PRO A 1 116 ? 1.730 -11.160 19.649 1.00 93.00 116 PRO A C 1
ATOM 890 O O . PRO A 1 116 ? 0.543 -11.475 19.742 1.00 93.00 116 PRO A O 1
ATOM 893 N N . ASP A 1 117 ? 2.140 -9.897 19.774 1.00 93.81 117 ASP A N 1
ATOM 894 C CA . ASP A 1 117 ? 1.255 -8.798 20.146 1.00 93.81 117 ASP A CA 1
ATOM 895 C C . ASP A 1 117 ? 0.597 -8.127 18.934 1.00 93.81 117 ASP A C 1
ATOM 897 O O . ASP A 1 117 ? -0.348 -7.343 19.079 1.00 93.81 117 ASP A O 1
ATOM 901 N N . PHE A 1 118 ? 1.078 -8.423 17.722 1.00 94.56 118 PHE A N 1
ATOM 902 C CA . PHE A 1 118 ? 0.657 -7.717 16.518 1.00 94.56 118 PHE A CA 1
ATOM 903 C C . PHE A 1 118 ? -0.838 -7.842 16.247 1.00 94.56 118 PHE A C 1
ATOM 905 O O . PHE A 1 118 ? -1.474 -6.861 15.865 1.00 94.56 118 PHE A O 1
ATOM 912 N N . LEU A 1 119 ? -1.419 -9.029 16.451 1.00 92.56 119 LEU A N 1
ATOM 913 C CA . LEU A 1 119 ? -2.847 -9.237 16.213 1.00 92.56 119 LEU A CA 1
ATOM 914 C C . LEU A 1 119 ? -3.695 -8.353 17.137 1.00 92.56 119 LEU A C 1
ATOM 916 O O . LEU A 1 119 ? -4.598 -7.671 16.656 1.00 92.56 119 LEU A O 1
ATOM 920 N N . ARG A 1 120 ? -3.351 -8.304 18.431 1.00 93.00 120 ARG A N 1
ATOM 921 C CA . ARG A 1 120 ? -4.041 -7.470 19.426 1.00 93.00 120 ARG A CA 1
ATOM 922 C C . ARG A 1 120 ? -3.905 -5.988 19.079 1.00 93.00 120 ARG A C 1
ATOM 924 O O . ARG A 1 120 ? -4.897 -5.264 19.060 1.00 93.00 120 ARG A O 1
ATOM 931 N N . PHE A 1 121 ? -2.700 -5.552 18.716 1.00 95.38 121 PHE A N 1
ATOM 932 C CA . PHE A 1 121 ? -2.458 -4.186 18.254 1.00 95.38 121 PHE A CA 1
ATOM 933 C C . PHE A 1 121 ? -3.271 -3.843 17.001 1.00 95.38 121 PHE A C 1
ATOM 935 O O . PHE A 1 121 ? -3.907 -2.794 16.951 1.00 95.38 121 PHE A O 1
ATOM 942 N N . PHE A 1 122 ? -3.293 -4.726 16.001 1.00 94.75 122 PHE A N 1
ATOM 943 C CA . PHE A 1 122 ? -4.046 -4.546 14.761 1.00 94.75 122 PHE A CA 1
ATOM 944 C C . PHE A 1 122 ? -5.555 -4.417 15.012 1.00 94.75 122 PHE A C 1
ATOM 946 O O . PHE A 1 122 ? -6.191 -3.524 14.448 1.00 94.75 122 PHE A O 1
ATOM 953 N N . GLU A 1 123 ? -6.127 -5.263 15.870 1.00 92.81 123 GLU A N 1
ATOM 954 C CA . GLU A 1 123 ? -7.543 -5.194 16.252 1.00 92.81 123 GLU A CA 1
ATOM 955 C C . GLU A 1 123 ? -7.887 -3.892 16.989 1.00 92.81 123 GLU A C 1
ATOM 957 O O . GLU A 1 123 ? -8.953 -3.314 16.773 1.00 92.81 123 GLU A O 1
ATOM 962 N N . GLN A 1 124 ? -6.971 -3.393 17.820 1.00 94.81 124 GLN A N 1
ATOM 963 C CA . GLN A 1 124 ? -7.162 -2.160 18.582 1.00 94.81 124 GLN A CA 1
ATOM 964 C C . GLN A 1 124 ? -6.994 -0.900 17.725 1.00 94.81 124 GLN A C 1
ATOM 966 O O . GLN A 1 124 ? -7.832 0.000 17.774 1.00 94.81 124 GLN A O 1
ATOM 971 N N . VAL A 1 125 ? -5.943 -0.831 16.907 1.00 95.88 125 VAL A N 1
ATOM 972 C CA . VAL A 1 125 ? -5.575 0.376 16.148 1.00 95.88 125 VAL A CA 1
ATOM 973 C C . VAL A 1 125 ? -6.359 0.538 14.840 1.00 95.88 125 VAL A C 1
ATOM 975 O O . VAL A 1 125 ? -6.269 1.578 14.184 1.00 95.88 125 VAL A O 1
ATOM 978 N N . THR A 1 126 ? -7.110 -0.483 14.419 1.00 95.56 126 THR A N 1
ATOM 979 C CA . THR A 1 126 ? -7.930 -0.455 13.199 1.00 95.56 126 THR A CA 1
ATOM 980 C C . THR A 1 126 ? -9.392 -0.785 13.500 1.00 95.56 126 THR A C 1
ATOM 982 O O . THR A 1 126 ? -9.678 -1.437 14.503 1.00 95.56 126 THR A O 1
ATOM 985 N N . PRO A 1 127 ? -10.341 -0.407 12.623 1.00 93.81 127 PRO A N 1
ATOM 986 C CA . PRO A 1 127 ? -11.745 -0.776 12.781 1.00 93.81 127 PRO A CA 1
ATOM 987 C C . PRO A 1 127 ? -12.064 -2.196 12.262 1.00 93.81 127 PRO A C 1
ATOM 989 O O . PRO A 1 127 ? -13.181 -2.446 11.813 1.00 93.81 127 PRO A O 1
ATOM 992 N N . ILE A 1 128 ? -11.101 -3.133 12.213 1.00 90.75 128 ILE A N 1
ATOM 993 C CA . ILE A 1 128 ? -11.290 -4.454 11.573 1.00 90.75 128 ILE A CA 1
ATOM 994 C C . ILE A 1 128 ? -12.464 -5.249 12.161 1.00 90.75 128 ILE A C 1
ATOM 996 O O . ILE A 1 128 ? -13.219 -5.884 11.417 1.00 90.75 128 ILE A O 1
ATOM 1000 N N . SER A 1 129 ? -12.647 -5.184 13.477 1.00 87.06 129 SER A N 1
ATOM 1001 C CA . SER A 1 129 ? -13.741 -5.849 14.189 1.00 87.06 129 SER A CA 1
ATOM 1002 C C . SER A 1 129 ? -15.100 -5.283 13.776 1.00 87.06 129 SER A C 1
ATOM 1004 O O . SER A 1 129 ? -16.087 -6.012 13.651 1.00 87.06 129 SER A O 1
ATOM 1006 N N . GLU A 1 130 ? -15.142 -3.985 13.495 1.00 87.56 130 GLU A N 1
ATOM 1007 C CA . GLU A 1 130 ? -16.318 -3.254 13.050 1.00 87.56 130 GLU A CA 1
ATOM 1008 C C . GLU A 1 130 ? -16.577 -3.448 11.544 1.00 87.56 130 GLU A C 1
ATOM 1010 O O . GLU A 1 130 ? -17.735 -3.517 11.127 1.00 87.56 130 GLU A O 1
ATOM 1015 N N . LEU A 1 131 ? -15.535 -3.667 10.729 1.00 80.31 131 LEU A N 1
ATOM 1016 C CA . LEU A 1 131 ? -15.672 -4.004 9.303 1.00 80.31 131 LEU A CA 1
ATOM 1017 C C . LEU A 1 131 ? -16.441 -5.305 9.072 1.00 80.31 131 LEU A C 1
ATOM 1019 O O . LEU A 1 131 ? -17.163 -5.424 8.086 1.00 80.31 131 LEU A O 1
ATOM 1023 N N . GLY A 1 132 ? -16.309 -6.288 9.964 1.00 68.38 132 GLY A N 1
ATOM 1024 C CA . GLY A 1 132 ? -17.071 -7.534 9.860 1.00 68.38 132 GLY A CA 1
ATOM 1025 C C . GLY A 1 132 ? -18.573 -7.372 10.065 1.00 68.38 132 GLY A C 1
ATOM 1026 O O . GLY A 1 132 ? -19.337 -8.244 9.661 1.00 68.38 132 GLY A O 1
ATOM 1027 N N . ARG A 1 133 ? -18.986 -6.256 10.671 1.00 67.62 133 ARG A N 1
ATOM 1028 C CA . ARG A 1 133 ? -20.386 -5.909 10.933 1.00 67.62 133 ARG A CA 1
ATOM 1029 C C . ARG A 1 133 ? -20.977 -5.009 9.845 1.00 67.62 133 ARG A C 1
ATOM 1031 O O . ARG A 1 133 ? -22.170 -4.725 9.871 1.00 67.62 133 ARG A O 1
ATOM 1038 N N . LEU A 1 134 ? -20.157 -4.565 8.892 1.00 63.69 134 LEU A N 1
ATOM 1039 C CA . LEU A 1 134 ? -20.591 -3.805 7.730 1.00 63.69 134 LEU A CA 1
ATOM 1040 C C . LEU A 1 134 ? -21.134 -4.737 6.645 1.00 63.69 134 LEU A C 1
ATOM 1042 O O . LEU A 1 134 ? -20.436 -5.632 6.173 1.00 63.69 134 LEU A O 1
ATOM 1046 N N . ASN A 1 135 ? -22.316 -4.418 6.119 1.00 56.88 135 ASN A N 1
ATOM 1047 C CA . ASN A 1 135 ? -22.846 -5.001 4.879 1.00 56.88 135 ASN A CA 1
ATOM 1048 C C . ASN A 1 135 ? -22.119 -4.465 3.619 1.00 56.88 135 ASN A C 1
ATOM 1050 O O . ASN A 1 135 ? -22.723 -4.317 2.561 1.00 56.88 135 ASN A O 1
ATOM 1054 N N . ILE A 1 136 ? -20.825 -4.130 3.711 1.00 52.84 136 ILE A N 1
ATOM 1055 C CA . ILE A 1 136 ? -20.039 -3.543 2.606 1.00 52.84 136 ILE A CA 1
ATOM 1056 C C . ILE A 1 136 ? -19.552 -4.619 1.615 1.00 52.84 136 ILE A C 1
ATOM 1058 O O . ILE A 1 136 ? -19.137 -4.310 0.498 1.00 52.84 136 ILE A O 1
ATOM 1062 N N . GLY A 1 137 ? -19.652 -5.906 1.962 1.00 53.00 137 GLY A N 1
ATOM 1063 C CA . GLY A 1 137 ? -19.329 -7.002 1.052 1.00 53.00 137 GLY A CA 1
ATOM 1064 C C . GLY A 1 137 ? -20.252 -8.200 1.225 1.00 53.00 137 GLY A C 1
ATOM 1065 O O . GLY A 1 137 ? -20.630 -8.553 2.333 1.00 53.00 137 GLY A O 1
ATOM 1066 N N . SER A 1 138 ? -20.545 -8.901 0.128 1.00 50.84 138 SER A N 1
ATOM 1067 C CA . SER A 1 138 ? -21.323 -10.154 0.124 1.00 50.84 138 SER A CA 1
ATOM 1068 C C . SER A 1 138 ? -20.610 -11.341 0.789 1.00 50.84 138 SER A C 1
ATOM 1070 O O . SER A 1 138 ? -21.091 -12.471 0.748 1.00 50.84 138 SER A O 1
ATOM 1072 N N . ARG A 1 139 ? -19.413 -11.123 1.344 1.00 57.44 139 ARG A N 1
ATOM 1073 C CA . ARG A 1 139 ? -18.499 -12.159 1.821 1.00 57.44 139 ARG A CA 1
ATOM 1074 C C . ARG A 1 139 ? -17.953 -11.776 3.201 1.00 57.44 139 ARG A C 1
ATOM 1076 O O . ARG A 1 139 ? -17.524 -10.636 3.355 1.00 57.44 139 ARG A O 1
ATOM 1083 N N . PRO A 1 140 ? -17.861 -12.723 4.157 1.00 56.62 140 PRO A N 1
ATOM 1084 C CA . PRO A 1 140 ? -17.338 -12.439 5.495 1.00 56.62 140 PRO A CA 1
ATOM 1085 C C . PRO A 1 140 ? -15.875 -11.949 5.458 1.00 56.62 140 PRO A C 1
ATOM 1087 O O . PRO A 1 140 ? -15.126 -12.310 4.546 1.00 56.62 140 PRO A O 1
ATOM 1090 N N . PRO A 1 141 ? -15.415 -11.144 6.424 1.00 61.97 141 PRO A N 1
ATOM 1091 C CA . PRO A 1 141 ? -14.063 -10.575 6.402 1.00 61.97 141 PRO A CA 1
ATOM 1092 C C . PRO A 1 141 ? -12.950 -11.622 6.621 1.00 61.97 141 PRO A C 1
ATOM 1094 O O . PRO A 1 141 ? -11.833 -11.474 6.123 1.00 61.97 141 PRO A O 1
ATOM 1097 N N . SER A 1 142 ? -13.259 -12.717 7.313 1.00 61.03 142 SER A N 1
ATOM 1098 C CA . SER A 1 142 ? -12.338 -13.824 7.586 1.00 61.03 142 SER A CA 1
ATOM 1099 C C . SER A 1 142 ? -12.930 -15.153 7.118 1.00 61.03 142 SER A C 1
ATOM 1101 O O . SER A 1 142 ? -14.150 -15.294 7.005 1.00 61.03 142 SER A O 1
ATOM 1103 N N . ARG A 1 143 ? -12.063 -16.131 6.829 1.00 60.12 143 ARG A N 1
ATOM 1104 C CA . ARG A 1 143 ? -12.470 -17.524 6.577 1.00 60.12 143 ARG A CA 1
ATOM 1105 C C . ARG A 1 143 ? -12.800 -18.284 7.869 1.00 60.12 143 ARG A C 1
ATOM 1107 O O . ARG A 1 143 ? -13.614 -19.194 7.805 1.00 60.12 143 ARG A O 1
ATOM 1114 N N . ALA A 1 144 ? -12.193 -17.906 8.998 1.00 62.38 144 ALA A N 1
ATOM 1115 C CA . ALA A 1 144 ? -12.298 -18.611 10.284 1.00 62.38 144 ALA A CA 1
ATOM 1116 C C . ALA A 1 144 ? -12.468 -17.673 11.507 1.00 62.38 144 ALA A C 1
ATOM 1118 O O . ALA A 1 144 ? -12.314 -18.104 12.642 1.00 62.38 144 ALA A O 1
ATOM 1119 N N . GLY A 1 145 ? -12.780 -16.388 11.286 1.00 60.34 145 GLY A N 1
ATOM 1120 C CA . GLY A 1 145 ? -12.794 -15.336 12.321 1.00 60.34 145 GLY A CA 1
ATOM 1121 C C . GLY A 1 145 ? -11.471 -14.559 12.410 1.00 60.34 145 GLY A C 1
ATOM 1122 O O . GLY A 1 145 ? -10.453 -15.009 11.888 1.00 60.34 145 GLY A O 1
ATOM 1123 N N . VAL A 1 146 ? -11.482 -13.353 12.989 1.00 59.72 146 VAL A N 1
ATOM 1124 C CA . VAL A 1 146 ? -10.266 -12.512 13.134 1.00 59.72 146 VAL A CA 1
ATOM 1125 C C . VAL A 1 146 ? -9.303 -13.117 14.169 1.00 59.72 146 VAL A C 1
ATOM 1127 O O . VAL A 1 146 ? -8.096 -13.128 13.951 1.00 59.72 146 VAL A O 1
ATOM 1130 N N . ALA A 1 147 ? -9.854 -13.778 15.195 1.00 60.97 147 ALA A N 1
ATOM 1131 C CA . ALA A 1 147 ? -9.110 -14.506 16.227 1.00 60.97 147 ALA A CA 1
ATOM 1132 C C . ALA A 1 147 ? -8.239 -15.664 15.693 1.00 60.97 147 ALA A C 1
ATOM 1134 O O . ALA A 1 147 ? -7.336 -16.121 16.385 1.00 60.97 147 ALA A O 1
ATOM 1135 N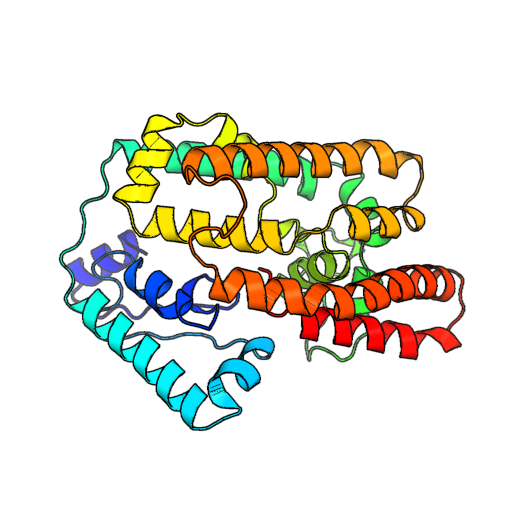 N . ALA A 1 148 ? -8.473 -16.132 14.460 1.00 61.19 148 ALA A N 1
ATOM 1136 C CA . ALA A 1 148 ? -7.639 -17.142 13.802 1.00 61.19 148 ALA A CA 1
ATOM 1137 C C . ALA A 1 148 ? -6.338 -16.561 13.197 1.00 61.19 148 ALA A C 1
ATOM 1139 O O . ALA A 1 148 ? -5.611 -17.266 12.496 1.00 61.19 148 ALA A O 1
ATOM 1140 N N . GLY A 1 149 ? -6.048 -15.281 13.454 1.00 71.19 149 GLY A N 1
ATOM 1141 C CA . GLY A 1 149 ? -4.837 -14.593 13.025 1.00 71.19 149 GLY A CA 1
ATOM 1142 C C . GLY A 1 149 ? -4.927 -13.977 11.629 1.00 71.19 149 GLY A C 1
ATOM 1143 O O . GLY A 1 149 ? -5.878 -14.181 10.869 1.00 71.19 149 GLY A O 1
ATOM 1144 N N . VAL A 1 150 ? -3.888 -13.218 11.268 1.00 76.50 150 VAL A N 1
ATOM 1145 C CA . VAL A 1 150 ? -3.814 -12.483 9.990 1.00 76.50 150 VAL A CA 1
ATOM 1146 C C . VAL A 1 150 ? -3.911 -13.422 8.780 1.00 76.50 150 VAL A C 1
ATOM 1148 O O . VAL A 1 150 ? -4.484 -13.056 7.757 1.00 76.50 150 VAL A O 1
ATOM 1151 N N . SER A 1 151 ? -3.434 -14.664 8.899 1.00 75.75 151 SER A N 1
ATOM 1152 C CA . SER A 1 151 ? -3.514 -15.689 7.847 1.00 75.75 151 SER A CA 1
ATOM 1153 C C . SER A 1 151 ? -4.950 -16.101 7.485 1.00 75.75 151 SER A C 1
ATOM 1155 O O . SER A 1 151 ? -5.194 -16.562 6.367 1.00 75.75 151 SER A O 1
ATOM 1157 N N . ALA A 1 152 ? -5.911 -15.919 8.396 1.00 78.00 152 ALA A N 1
ATOM 1158 C CA . ALA A 1 152 ? -7.324 -16.208 8.159 1.00 78.00 152 ALA A CA 1
ATOM 1159 C C . ALA A 1 152 ? -8.080 -15.034 7.505 1.00 78.00 152 ALA A C 1
ATOM 1161 O O . ALA A 1 152 ? -9.178 -15.231 6.958 1.00 78.00 152 ALA A O 1
ATOM 1162 N N . LEU A 1 153 ? -7.501 -13.826 7.530 1.00 79.62 153 LEU A N 1
ATOM 1163 C CA . LEU A 1 153 ? -8.089 -12.626 6.944 1.00 79.62 153 LEU A CA 1
ATOM 1164 C C . LEU A 1 153 ? -8.037 -12.661 5.419 1.00 79.62 153 LEU A C 1
ATOM 1166 O O . LEU A 1 153 ? -7.095 -13.136 4.784 1.00 79.62 153 LEU A O 1
ATOM 1170 N N . ARG A 1 154 ? -9.076 -12.106 4.798 1.00 81.50 154 ARG A N 1
ATOM 1171 C CA . ARG A 1 154 ? -9.067 -11.849 3.357 1.00 81.50 154 ARG A CA 1
ATOM 1172 C C . ARG A 1 154 ? -8.287 -10.564 3.062 1.00 81.50 154 ARG A C 1
ATOM 1174 O O . ARG A 1 154 ? -8.295 -9.623 3.850 1.00 81.50 154 ARG A O 1
ATOM 1181 N N . ALA A 1 155 ? -7.690 -10.498 1.871 1.00 80.31 155 ALA A N 1
ATOM 1182 C CA . ALA A 1 155 ? -6.872 -9.359 1.445 1.00 80.31 155 ALA A CA 1
ATOM 1183 C C . ALA A 1 155 ? -7.616 -8.009 1.477 1.00 80.31 155 ALA A C 1
ATOM 1185 O O . ALA A 1 155 ? -7.025 -6.998 1.836 1.00 80.31 155 ALA A O 1
ATOM 1186 N N . ILE A 1 156 ? -8.914 -7.986 1.138 1.00 81.12 156 ILE A N 1
ATOM 1187 C CA . ILE A 1 156 ? -9.706 -6.745 1.138 1.00 81.12 156 ILE A CA 1
ATOM 1188 C C . ILE A 1 156 ? -9.844 -6.183 2.566 1.00 81.12 156 ILE A C 1
ATOM 1190 O O . ILE A 1 156 ? -9.381 -5.069 2.775 1.00 81.12 156 ILE A O 1
ATOM 1194 N N . PRO A 1 157 ? -10.393 -6.916 3.557 1.00 85.81 157 PRO A N 1
ATOM 1195 C CA . PRO A 1 157 ? -10.417 -6.470 4.953 1.00 85.81 157 PRO A CA 1
ATOM 1196 C C . PRO A 1 157 ? -9.052 -6.061 5.501 1.00 85.81 157 PRO A C 1
ATOM 1198 O O . PRO A 1 157 ? -8.965 -5.057 6.197 1.00 85.81 157 PRO A O 1
ATOM 1201 N N . TRP A 1 158 ? -7.992 -6.796 5.145 1.00 89.56 158 TRP A N 1
ATOM 1202 C CA . TRP A 1 158 ? -6.627 -6.468 5.549 1.00 89.56 158 TRP A CA 1
ATOM 1203 C C . TRP A 1 158 ? -6.198 -5.075 5.071 1.00 89.56 158 TRP A C 1
ATOM 1205 O O . TRP A 1 158 ? -5.871 -4.214 5.882 1.00 89.56 158 TRP A O 1
ATOM 1215 N N . VAL A 1 159 ? -6.264 -4.812 3.763 1.00 88.75 159 VAL A N 1
ATOM 1216 C CA . VAL A 1 159 ? -5.899 -3.502 3.195 1.00 88.75 159 VAL A CA 1
ATOM 1217 C C . VAL A 1 159 ? -6.848 -2.403 3.672 1.00 88.75 159 VAL A C 1
ATOM 1219 O O . VAL A 1 159 ? -6.420 -1.287 3.976 1.00 88.75 159 VAL A O 1
ATOM 1222 N N . PHE A 1 160 ? -8.140 -2.709 3.758 1.00 88.00 160 PHE A N 1
ATOM 1223 C CA . PHE A 1 160 ? -9.164 -1.737 4.109 1.00 88.00 160 PHE A CA 1
ATOM 1224 C C . PHE A 1 160 ? -9.016 -1.250 5.554 1.00 88.00 160 PHE A C 1
ATOM 1226 O O . PHE A 1 160 ? -9.069 -0.047 5.784 1.00 88.00 160 PHE A O 1
ATOM 1233 N N . ALA A 1 161 ? -8.732 -2.137 6.510 1.00 92.38 161 ALA A N 1
ATOM 1234 C CA . ALA A 1 161 ? -8.515 -1.769 7.911 1.00 92.38 161 ALA A CA 1
ATOM 1235 C C . ALA A 1 161 ? -7.358 -0.768 8.091 1.00 92.38 161 ALA A C 1
ATOM 1237 O O . ALA A 1 161 ? -7.521 0.253 8.755 1.00 92.38 161 ALA A O 1
ATOM 1238 N N . TRP A 1 162 ? -6.223 -0.996 7.424 1.00 95.38 162 TRP A N 1
ATOM 1239 C CA . TRP A 1 162 ? -5.075 -0.075 7.453 1.00 95.38 162 TRP A CA 1
ATOM 1240 C C . TRP A 1 162 ? -5.261 1.193 6.621 1.00 95.38 162 TRP A C 1
ATOM 1242 O O . TRP A 1 162 ? -4.538 2.173 6.791 1.00 95.38 162 TRP A O 1
ATOM 1252 N N . THR A 1 163 ? -6.208 1.179 5.687 1.00 93.38 163 THR A N 1
ATOM 1253 C CA . THR A 1 163 ? -6.597 2.383 4.950 1.00 93.38 163 THR A CA 1
ATOM 1254 C C . THR A 1 163 ? -7.354 3.335 5.868 1.00 93.38 163 THR A C 1
ATOM 1256 O O . THR A 1 163 ? -7.096 4.536 5.843 1.00 93.38 163 THR A O 1
ATOM 1259 N N . GLN A 1 164 ? -8.234 2.797 6.718 1.00 94.56 164 GLN A N 1
ATOM 1260 C CA . GLN A 1 164 ? -9.040 3.588 7.646 1.00 94.56 164 GLN A CA 1
ATOM 1261 C C . GLN A 1 164 ? -8.175 4.406 8.602 1.00 94.56 164 GLN A C 1
ATOM 1263 O O . GLN A 1 164 ? -8.373 5.608 8.703 1.00 94.56 164 GLN A O 1
ATOM 1268 N N . ASN A 1 165 ? -7.151 3.809 9.214 1.00 95.31 165 ASN A N 1
ATOM 1269 C CA . ASN A 1 165 ? -6.298 4.512 10.176 1.00 95.31 165 ASN A CA 1
ATOM 1270 C C . ASN A 1 165 ? -5.132 5.301 9.553 1.00 95.31 165 ASN A C 1
ATOM 1272 O O . ASN A 1 165 ? -4.255 5.746 10.283 1.00 95.31 165 ASN A O 1
ATOM 1276 N N . ARG A 1 166 ? -5.094 5.464 8.223 1.00 95.06 166 ARG A N 1
ATOM 1277 C CA . ARG A 1 166 ? -4.058 6.224 7.495 1.00 95.06 166 ARG A CA 1
ATOM 1278 C C . ARG A 1 166 ? -2.631 5.682 7.606 1.00 95.06 166 ARG A C 1
ATOM 1280 O O . ARG A 1 166 ? -1.715 6.360 7.158 1.00 95.06 166 ARG A O 1
ATOM 1287 N N . VAL A 1 167 ? -2.406 4.468 8.110 1.00 95.69 167 VAL A N 1
ATOM 1288 C CA . VAL A 1 167 ? -1.056 3.872 8.120 1.00 95.69 167 VAL A CA 1
ATOM 1289 C C . VAL A 1 167 ? -0.732 3.243 6.767 1.00 95.69 167 VAL A C 1
ATOM 1291 O O . VAL A 1 167 ? 0.389 3.379 6.286 1.00 95.69 167 VAL A O 1
ATOM 1294 N N . LEU A 1 168 ? -1.703 2.576 6.129 1.00 94.62 168 LEU A N 1
ATOM 1295 C CA . LEU A 1 168 ? -1.532 1.840 4.865 1.00 94.62 168 LEU A CA 1
ATOM 1296 C C . LEU A 1 168 ? -0.409 0.781 4.929 1.00 94.62 168 LEU A C 1
ATOM 1298 O O . LEU A 1 168 ? 0.240 0.499 3.923 1.00 94.62 168 LEU A O 1
ATOM 1302 N N . LEU A 1 169 ? -0.201 0.175 6.105 1.00 95.62 169 LEU A N 1
ATOM 1303 C CA . LEU A 1 169 ? 0.869 -0.792 6.397 1.00 95.62 169 LEU A CA 1
ATOM 1304 C C . LEU A 1 169 ? 1.124 -1.825 5.271 1.00 95.62 169 LEU A C 1
ATOM 1306 O O . LEU A 1 169 ? 2.284 -2.012 4.898 1.00 95.62 169 LEU A O 1
ATOM 1310 N N . PRO A 1 170 ? 0.095 -2.468 4.669 1.00 93.38 170 PRO A N 1
ATOM 1311 C CA . PRO A 1 170 ? 0.302 -3.526 3.676 1.00 93.38 170 PRO A CA 1
ATOM 1312 C C . PRO A 1 170 ? 0.972 -3.060 2.382 1.00 93.38 170 PRO A C 1
ATOM 1314 O O . PRO A 1 170 ? 1.447 -3.888 1.612 1.00 93.38 170 PRO A O 1
ATOM 1317 N N . SER A 1 171 ? 0.974 -1.754 2.121 1.00 91.69 171 SER A N 1
ATOM 1318 C CA . SER A 1 171 ? 1.417 -1.185 0.850 1.00 91.69 171 SER A CA 1
ATOM 1319 C C . SER A 1 171 ? 2.893 -0.798 0.836 1.00 91.69 171 SER A C 1
ATOM 1321 O O . SER A 1 171 ? 3.400 -0.424 -0.222 1.00 91.69 171 SER A O 1
ATOM 1323 N N . TRP A 1 172 ? 3.572 -0.837 1.986 1.00 95.38 172 TRP A N 1
ATOM 1324 C CA . TRP A 1 172 ? 4.940 -0.328 2.100 1.00 95.38 172 TRP A CA 1
ATOM 1325 C C . TRP A 1 172 ? 5.794 -0.972 3.201 1.00 95.38 172 TRP A C 1
ATOM 1327 O O . TRP A 1 172 ? 7.021 -0.889 3.124 1.00 95.38 172 TRP A O 1
ATOM 1337 N N . TYR A 1 173 ? 5.201 -1.593 4.227 1.00 97.44 173 TYR A N 1
ATOM 1338 C CA . TYR A 1 173 ? 5.977 -2.097 5.361 1.00 97.44 173 TYR A CA 1
ATOM 1339 C C . TYR A 1 173 ? 6.945 -3.213 4.939 1.00 97.44 173 TYR A C 1
ATOM 1341 O O . TYR A 1 173 ? 6.575 -4.124 4.200 1.00 97.44 173 TYR A O 1
ATOM 1349 N N . GLY A 1 174 ? 8.192 -3.125 5.406 1.00 97.56 174 GLY A N 1
ATOM 1350 C CA . GLY A 1 174 ? 9.303 -3.996 5.019 1.00 97.56 174 GLY A CA 1
ATOM 1351 C C . GLY A 1 174 ? 10.109 -3.478 3.826 1.00 97.56 174 GLY A C 1
ATOM 1352 O O . GLY A 1 174 ? 11.268 -3.854 3.663 1.00 97.56 174 GLY A O 1
ATOM 1353 N N . ALA A 1 175 ? 9.546 -2.604 2.983 1.00 97.50 175 ALA A N 1
ATOM 1354 C CA . ALA A 1 175 ? 10.305 -1.998 1.887 1.00 97.50 175 ALA A CA 1
ATOM 1355 C C . ALA A 1 175 ? 11.331 -0.972 2.393 1.00 97.50 175 ALA A C 1
ATOM 1357 O O . ALA A 1 175 ? 12.351 -0.766 1.742 1.00 97.50 175 ALA A O 1
ATOM 1358 N N . GLY A 1 176 ? 11.086 -0.334 3.543 1.00 97.69 176 GLY A N 1
ATOM 1359 C CA . GLY A 1 176 ? 11.967 0.698 4.086 1.00 97.69 176 GLY A CA 1
ATOM 1360 C C . GLY A 1 176 ? 13.336 0.149 4.454 1.00 97.69 176 GLY A C 1
ATOM 1361 O O . GLY A 1 176 ? 14.345 0.639 3.958 1.00 97.69 176 GLY A O 1
ATOM 1362 N N . THR A 1 177 ? 13.365 -0.901 5.270 1.00 98.56 177 THR A N 1
ATOM 1363 C CA . THR A 1 177 ? 14.599 -1.595 5.649 1.00 98.56 177 THR A CA 1
ATOM 1364 C C . THR A 1 177 ? 15.276 -2.214 4.425 1.00 98.56 177 THR A C 1
ATOM 1366 O O . THR A 1 177 ? 16.454 -1.961 4.191 1.00 98.56 177 THR A O 1
ATOM 1369 N N . ALA A 1 178 ? 14.532 -2.939 3.582 1.00 98.38 178 ALA A N 1
ATOM 1370 C CA . ALA A 1 178 ? 15.113 -3.625 2.428 1.00 98.38 178 ALA A CA 1
ATOM 1371 C C . ALA A 1 178 ? 15.742 -2.673 1.394 1.00 98.38 178 ALA A C 1
ATOM 1373 O O . ALA A 1 178 ? 16.810 -2.958 0.861 1.00 98.38 178 ALA A O 1
ATOM 1374 N N . LEU A 1 179 ? 15.107 -1.529 1.114 1.00 98.25 179 LEU A N 1
ATOM 1375 C CA . LEU A 1 179 ? 15.672 -0.529 0.205 1.00 98.25 179 LEU A CA 1
ATOM 1376 C C . LEU A 1 179 ? 16.822 0.251 0.852 1.00 98.25 179 LEU A C 1
ATOM 1378 O O . LEU A 1 179 ? 17.728 0.686 0.141 1.00 98.25 179 LEU A O 1
ATOM 1382 N N . ALA A 1 180 ? 16.788 0.466 2.171 1.00 97.94 180 ALA A N 1
ATOM 1383 C CA . ALA A 1 180 ? 17.845 1.181 2.884 1.00 97.94 180 ALA A CA 1
ATOM 1384 C C . ALA A 1 180 ? 19.163 0.388 2.912 1.00 97.94 180 ALA A C 1
ATOM 1386 O O . ALA A 1 180 ? 20.236 0.978 2.792 1.00 97.94 180 ALA A O 1
ATOM 1387 N N . GLU A 1 181 ? 19.074 -0.938 3.028 1.00 97.69 181 GLU A N 1
ATOM 1388 C CA . GLU A 1 181 ? 20.223 -1.853 3.018 1.00 97.69 181 GLU A CA 1
ATOM 1389 C C . GLU A 1 181 ? 20.782 -2.107 1.602 1.00 97.69 181 GLU A C 1
ATOM 1391 O O . GLU A 1 181 ? 21.926 -2.531 1.459 1.00 97.69 181 GLU A O 1
ATOM 1396 N N . ALA A 1 182 ? 20.005 -1.831 0.549 1.00 97.81 182 ALA A N 1
ATOM 1397 C CA . ALA A 1 182 ? 20.432 -2.011 -0.838 1.00 97.81 182 ALA A CA 1
ATOM 1398 C C . ALA A 1 182 ? 21.331 -0.867 -1.352 1.00 97.81 182 ALA A C 1
ATOM 1400 O O . ALA A 1 182 ? 21.242 0.277 -0.896 1.00 97.81 182 ALA A O 1
ATOM 1401 N N . ASP A 1 183 ? 22.168 -1.173 -2.351 1.00 97.94 183 ASP A N 1
ATOM 1402 C CA . ASP A 1 183 ? 23.083 -0.210 -2.973 1.00 97.94 183 ASP A CA 1
ATOM 1403 C C . ASP A 1 183 ? 22.334 0.893 -3.738 1.00 97.94 183 ASP A C 1
ATOM 1405 O O . ASP A 1 183 ? 21.650 0.636 -4.729 1.00 97.94 183 ASP A O 1
ATOM 1409 N N . LEU A 1 184 ? 22.487 2.146 -3.301 1.00 98.19 184 LEU A N 1
ATOM 1410 C CA . LEU A 1 184 ? 21.742 3.281 -3.852 1.00 98.19 184 LEU A CA 1
ATOM 1411 C C . LEU A 1 184 ? 22.034 3.524 -5.341 1.00 98.19 184 LEU A C 1
ATOM 1413 O O . LEU A 1 184 ? 21.125 3.920 -6.074 1.00 98.19 184 LEU A O 1
ATOM 1417 N N . HIS A 1 185 ? 23.270 3.301 -5.798 1.00 97.81 185 HIS A N 1
ATOM 1418 C CA . HIS A 1 185 ? 23.619 3.496 -7.206 1.00 97.81 185 HIS A CA 1
ATOM 1419 C C . HIS A 1 185 ? 22.868 2.497 -8.094 1.00 97.81 185 HIS A C 1
ATOM 1421 O O . HIS A 1 185 ? 22.238 2.897 -9.075 1.00 97.81 185 HIS A O 1
ATOM 1427 N N . MET A 1 186 ? 22.821 1.230 -7.678 1.00 97.69 186 MET A N 1
ATOM 1428 C CA . MET A 1 186 ? 22.024 0.187 -8.317 1.00 97.69 186 MET A CA 1
ATOM 1429 C C . MET A 1 186 ? 20.530 0.530 -8.337 1.00 97.69 186 MET A C 1
ATOM 1431 O O . MET A 1 186 ? 19.882 0.402 -9.375 1.00 97.69 186 MET A O 1
ATOM 1435 N N . LEU A 1 187 ? 19.967 1.004 -7.217 1.00 98.25 187 LEU A N 1
ATOM 1436 C CA . LEU A 1 187 ? 18.551 1.392 -7.152 1.00 98.25 187 LEU A CA 1
ATOM 1437 C C . LEU A 1 187 ? 18.220 2.542 -8.116 1.00 98.25 187 LEU A C 1
ATOM 1439 O O . LEU A 1 187 ? 17.161 2.531 -8.747 1.00 98.25 187 LEU A O 1
ATOM 1443 N N . ARG A 1 188 ? 19.118 3.527 -8.245 1.00 98.12 188 ARG A N 1
ATOM 1444 C CA . ARG A 1 188 ? 18.964 4.642 -9.191 1.00 98.12 188 ARG A CA 1
ATOM 1445 C C . ARG A 1 188 ? 19.019 4.162 -10.640 1.00 98.12 188 ARG A C 1
ATOM 1447 O O . ARG A 1 188 ? 18.114 4.499 -11.399 1.00 98.12 188 ARG A O 1
ATOM 1454 N N . ALA A 1 189 ? 19.990 3.315 -10.984 1.00 97.00 189 ALA A N 1
ATOM 1455 C CA . ALA A 1 189 ? 20.097 2.724 -12.319 1.00 97.00 189 ALA A CA 1
ATOM 1456 C C . ALA A 1 189 ? 18.845 1.904 -12.680 1.00 97.00 189 ALA A C 1
ATOM 1458 O O . ALA A 1 189 ? 18.257 2.095 -13.742 1.00 97.00 189 ALA A O 1
ATOM 1459 N N . MET A 1 190 ? 18.354 1.063 -11.759 1.00 96.69 190 MET A N 1
ATOM 1460 C CA . MET A 1 190 ? 17.100 0.329 -11.961 1.00 96.69 190 MET A CA 1
ATOM 1461 C C . MET A 1 190 ? 15.903 1.271 -12.144 1.00 96.69 190 MET A C 1
ATOM 1463 O O . MET A 1 190 ? 15.034 0.997 -12.964 1.00 96.69 190 MET A O 1
ATOM 1467 N N . ARG A 1 191 ? 15.813 2.384 -11.405 1.00 95.12 191 ARG A N 1
ATOM 1468 C CA . ARG A 1 191 ? 14.703 3.339 -11.582 1.00 95.12 191 ARG A CA 1
ATOM 1469 C C . ARG A 1 191 ? 14.738 4.003 -12.955 1.00 95.12 191 ARG A C 1
ATOM 1471 O O . ARG A 1 191 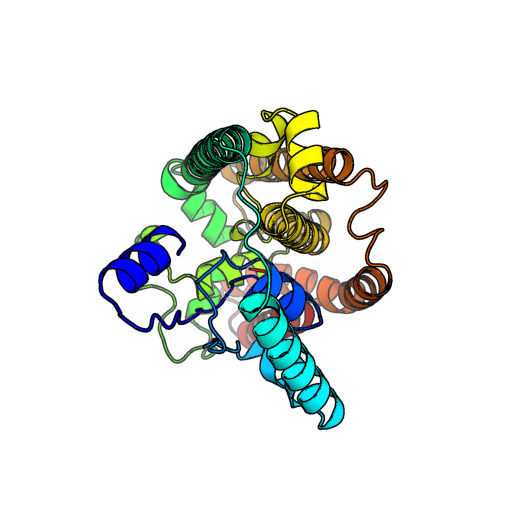? 13.676 4.228 -13.528 1.00 95.12 191 ARG A O 1
ATOM 1478 N N . GLU A 1 192 ? 15.919 4.350 -13.443 1.00 93.94 192 GLU A N 1
ATOM 1479 C CA . GLU A 1 192 ? 16.086 5.040 -14.720 1.00 93.94 192 GLU A CA 1
ATOM 1480 C C . GLU A 1 192 ? 15.826 4.111 -15.911 1.00 93.94 192 GLU A C 1
ATOM 1482 O O . GLU A 1 192 ? 15.106 4.470 -16.841 1.00 93.94 192 GLU A O 1
ATOM 1487 N N . GLU A 1 193 ? 16.355 2.890 -15.855 1.00 92.94 193 GLU A N 1
ATOM 1488 C CA . GLU A 1 193 ? 16.418 2.001 -17.015 1.00 92.94 193 GLU A CA 1
ATOM 1489 C C . GLU A 1 193 ? 15.431 0.824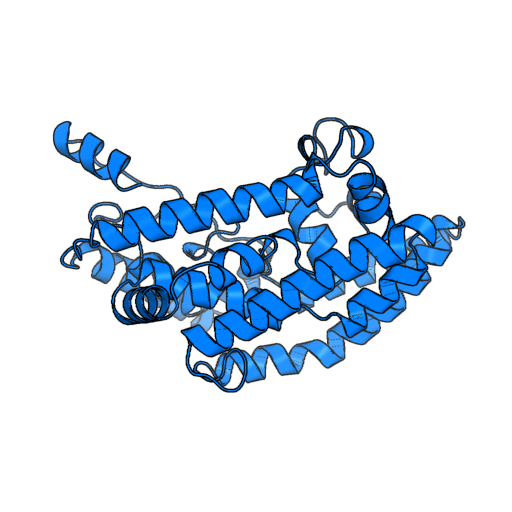 -16.964 1.00 92.94 193 GLU A C 1
ATOM 1491 O O . GLU A 1 193 ? 15.182 0.186 -17.989 1.00 92.94 193 GLU A O 1
ATOM 1496 N N . TRP A 1 194 ? 14.837 0.516 -15.802 1.00 92.25 194 TRP A N 1
ATOM 1497 C CA . TRP A 1 194 ? 13.926 -0.621 -15.642 1.00 92.25 194 TRP A CA 1
ATOM 1498 C C . TRP A 1 194 ? 12.485 -0.175 -15.327 1.00 92.25 194 TRP A C 1
ATOM 1500 O O . TRP A 1 194 ? 12.146 0.101 -14.170 1.00 92.25 194 TRP A O 1
ATOM 1510 N N . PRO A 1 195 ? 11.568 -0.185 -16.322 1.00 88.62 195 PRO A N 1
ATOM 1511 C CA . PRO A 1 195 ? 10.188 0.282 -16.150 1.00 88.62 195 PRO A CA 1
ATOM 1512 C C . PRO A 1 195 ? 9.412 -0.399 -15.017 1.00 88.62 195 PRO A C 1
ATOM 1514 O O . PRO A 1 195 ? 8.579 0.235 -14.365 1.00 88.62 195 PRO A O 1
ATOM 1517 N N . PHE A 1 196 ? 9.686 -1.681 -14.758 1.00 89.19 196 PHE A N 1
ATOM 1518 C CA . PHE A 1 196 ? 9.097 -2.403 -13.633 1.00 89.19 196 PHE A CA 1
ATOM 1519 C C . PHE A 1 196 ? 9.499 -1.776 -12.295 1.00 89.19 196 PHE A C 1
ATOM 1521 O O . PHE A 1 196 ? 8.628 -1.470 -11.478 1.00 89.19 196 PHE A O 1
ATOM 1528 N N . PHE A 1 197 ? 10.796 -1.538 -12.083 1.00 93.62 197 PHE A N 1
ATOM 1529 C CA . PHE A 1 197 ? 11.293 -0.968 -10.835 1.00 93.62 197 PHE A CA 1
ATOM 1530 C C . PHE A 1 197 ? 10.828 0.483 -10.663 1.00 93.62 197 PHE A C 1
ATOM 1532 O O . PHE A 1 197 ? 10.346 0.849 -9.592 1.00 93.62 197 PHE A O 1
ATOM 1539 N N . ALA A 1 198 ? 10.839 1.282 -11.735 1.00 91.69 198 ALA A N 1
ATOM 1540 C CA . ALA A 1 198 ? 10.249 2.621 -11.732 1.00 91.69 198 ALA A CA 1
ATOM 1541 C C . ALA A 1 198 ? 8.764 2.597 -11.315 1.00 91.69 198 ALA A C 1
ATOM 1543 O O . ALA A 1 198 ? 8.330 3.365 -10.452 1.00 91.69 198 ALA A O 1
ATOM 1544 N N . SER A 1 199 ? 7.974 1.673 -11.876 1.00 88.62 199 SER A N 1
ATOM 1545 C CA . SER A 1 199 ? 6.563 1.505 -11.512 1.00 88.62 199 SER A CA 1
ATOM 1546 C C . SER A 1 199 ? 6.380 1.043 -10.062 1.00 88.62 199 SER A C 1
ATOM 1548 O O . SER A 1 199 ? 5.397 1.440 -9.427 1.00 88.62 199 SER A O 1
ATOM 1550 N N . LEU A 1 200 ? 7.276 0.203 -9.539 1.00 91.50 200 LEU A N 1
ATOM 1551 C CA . LEU A 1 200 ? 7.263 -0.240 -8.145 1.00 91.50 200 LEU A CA 1
ATOM 1552 C C . LEU A 1 200 ? 7.510 0.946 -7.204 1.00 91.50 200 LEU A C 1
ATOM 1554 O O . LEU A 1 200 ? 6.684 1.203 -6.327 1.00 91.50 200 LEU A O 1
ATOM 1558 N N . VAL A 1 201 ? 8.568 1.724 -7.449 1.00 93.56 201 VAL A N 1
ATOM 1559 C CA . VAL A 1 201 ? 8.900 2.944 -6.694 1.00 93.56 201 VAL A CA 1
ATOM 1560 C C . VAL A 1 201 ? 7.721 3.923 -6.689 1.00 93.56 201 VAL A C 1
ATOM 1562 O O . VAL A 1 201 ? 7.263 4.311 -5.618 1.00 93.56 201 VAL A O 1
ATOM 1565 N N . ASN A 1 202 ? 7.128 4.223 -7.851 1.00 89.75 202 ASN A N 1
ATOM 1566 C CA . ASN A 1 202 ? 5.968 5.126 -7.968 1.00 89.75 202 ASN A CA 1
ATOM 1567 C C . ASN A 1 202 ? 4.720 4.626 -7.213 1.00 89.75 202 ASN A C 1
ATOM 1569 O O . ASN A 1 202 ? 3.828 5.405 -6.842 1.00 89.75 202 ASN A O 1
ATOM 1573 N N . THR A 1 203 ? 4.599 3.308 -7.053 1.00 88.25 203 THR A N 1
ATOM 1574 C CA . THR A 1 203 ? 3.496 2.676 -6.324 1.00 88.25 203 THR A CA 1
ATOM 1575 C C . THR A 1 203 ? 3.689 2.840 -4.822 1.00 88.25 203 THR A C 1
ATOM 1577 O O . THR A 1 203 ? 2.746 3.253 -4.140 1.00 88.25 203 THR A O 1
ATOM 1580 N N . ILE A 1 204 ? 4.900 2.571 -4.330 1.00 92.50 204 ILE A N 1
ATOM 1581 C CA . ILE A 1 204 ? 5.262 2.722 -2.918 1.00 92.50 204 ILE A CA 1
ATOM 1582 C C . ILE A 1 204 ? 5.221 4.201 -2.517 1.00 92.50 204 ILE A C 1
ATOM 1584 O O . ILE A 1 204 ? 4.621 4.541 -1.502 1.00 92.50 204 ILE A O 1
ATOM 1588 N N . GLU A 1 205 ? 5.768 5.096 -3.341 1.00 92.31 205 GLU A N 1
ATOM 1589 C CA . GLU A 1 205 ? 5.766 6.541 -3.098 1.00 92.31 205 GLU A CA 1
ATOM 1590 C C . GLU A 1 205 ? 4.346 7.100 -2.934 1.00 92.31 205 GLU A C 1
ATOM 1592 O O . GLU A 1 205 ? 4.073 7.885 -2.027 1.00 92.31 205 GLU A O 1
ATOM 1597 N N . MET A 1 206 ? 3.401 6.653 -3.765 1.00 88.81 206 MET A N 1
ATOM 1598 C CA . MET A 1 206 ? 2.000 7.058 -3.636 1.00 88.81 206 MET A CA 1
ATOM 1599 C C . MET A 1 206 ? 1.352 6.515 -2.361 1.00 88.81 206 MET A C 1
ATOM 1601 O O . MET A 1 206 ? 0.538 7.214 -1.759 1.00 88.81 206 MET A O 1
ATOM 1605 N N . ALA A 1 207 ? 1.661 5.276 -1.969 1.00 89.94 207 ALA A N 1
ATOM 1606 C CA . ALA A 1 207 ? 1.170 4.729 -0.708 1.00 89.94 207 ALA A CA 1
ATOM 1607 C C . ALA A 1 207 ? 1.699 5.559 0.468 1.00 89.94 207 ALA A C 1
ATOM 1609 O O . ALA A 1 207 ? 0.911 6.011 1.292 1.00 89.94 207 ALA A O 1
ATOM 1610 N N . LEU A 1 208 ? 2.999 5.854 0.457 1.00 92.44 208 LEU A N 1
ATOM 1611 C CA . LEU A 1 208 ? 3.667 6.670 1.461 1.00 92.44 208 LEU A CA 1
ATOM 1612 C C . LEU A 1 208 ? 3.095 8.092 1.540 1.00 92.44 208 LEU A C 1
ATOM 1614 O O . LEU A 1 208 ? 2.912 8.610 2.634 1.00 92.44 208 LEU A O 1
ATOM 1618 N N . PHE A 1 209 ? 2.766 8.711 0.403 1.00 91.44 209 PHE A N 1
ATOM 1619 C CA . PHE A 1 209 ? 2.133 10.032 0.380 1.00 91.44 209 PHE A CA 1
ATOM 1620 C C . PHE A 1 209 ? 0.743 10.036 1.036 1.00 91.44 209 PHE A C 1
ATOM 1622 O O . PHE A 1 209 ? 0.334 11.029 1.631 1.00 91.44 209 PHE A O 1
ATOM 1629 N N . LYS A 1 210 ? -0.011 8.938 0.908 1.00 90.81 210 LYS A N 1
ATOM 1630 C CA . LYS A 1 210 ? -1.340 8.800 1.524 1.00 90.81 210 LYS A CA 1
ATOM 1631 C C . LYS A 1 210 ? -1.273 8.425 3.007 1.00 90.81 210 LYS A C 1
ATOM 1633 O O . LYS A 1 210 ? -2.285 8.588 3.700 1.00 90.81 210 LYS A O 1
ATOM 1638 N N . THR A 1 211 ? -0.131 7.909 3.463 1.00 94.06 211 THR A N 1
ATOM 1639 C CA . THR A 1 211 ? 0.117 7.609 4.870 1.00 94.06 211 THR A CA 1
ATOM 1640 C C . THR A 1 211 ? 0.224 8.900 5.672 1.00 94.06 211 THR A C 1
ATOM 1642 O O . THR A 1 211 ? 0.996 9.790 5.330 1.00 94.06 211 THR A O 1
ATOM 1645 N N . ASP A 1 212 ? -0.520 8.977 6.772 1.00 93.94 212 ASP A N 1
ATOM 1646 C CA . ASP A 1 212 ? -0.495 10.112 7.690 1.00 93.94 212 ASP A CA 1
ATOM 1647 C C . ASP A 1 212 ? -0.294 9.613 9.123 1.00 93.94 212 ASP A C 1
ATOM 1649 O O . ASP A 1 212 ? -1.220 9.112 9.766 1.00 93.94 212 ASP A O 1
ATOM 1653 N N . LEU A 1 213 ? 0.941 9.735 9.622 1.00 92.56 213 LEU A N 1
ATOM 1654 C CA . LEU A 1 213 ? 1.276 9.330 10.988 1.00 92.56 213 LEU A CA 1
ATOM 1655 C C . LEU A 1 213 ? 0.674 10.254 12.051 1.00 92.56 213 LEU A C 1
ATOM 1657 O O . LEU A 1 213 ? 0.492 9.809 13.180 1.00 92.56 213 LEU A O 1
ATOM 1661 N N . GLY A 1 214 ? 0.353 11.507 11.717 1.00 92.62 214 GLY A N 1
ATOM 1662 C CA . GLY A 1 214 ? -0.290 12.435 12.645 1.00 92.62 214 GLY A CA 1
ATOM 1663 C C . GLY A 1 214 ? -1.728 12.014 12.929 1.00 92.62 214 GLY A C 1
ATOM 1664 O O . GLY A 1 214 ? -2.128 11.896 14.087 1.00 92.62 214 GLY A O 1
ATOM 1665 N N . VAL A 1 215 ? -2.480 11.687 11.877 1.00 93.19 215 VAL A N 1
ATOM 1666 C CA . VAL A 1 215 ? -3.831 11.126 12.005 1.00 93.19 215 VAL A CA 1
ATOM 1667 C C . VAL A 1 215 ? -3.790 9.746 12.662 1.00 93.19 215 VAL A C 1
ATOM 1669 O O . VAL A 1 215 ? -4.546 9.485 13.601 1.00 93.19 215 VAL A O 1
ATOM 1672 N N . ALA A 1 216 ? -2.886 8.872 12.215 1.00 95.19 216 ALA A N 1
ATOM 1673 C CA . ALA A 1 216 ? -2.746 7.523 12.756 1.00 95.19 216 ALA A CA 1
ATOM 1674 C C . ALA A 1 216 ? -2.363 7.513 14.248 1.00 95.19 216 ALA A C 1
ATOM 1676 O O . ALA A 1 216 ? -2.871 6.679 14.997 1.00 95.19 216 ALA A O 1
ATOM 1677 N N . ALA A 1 217 ? -1.556 8.474 14.718 1.00 95.12 217 ALA A N 1
ATOM 1678 C CA . ALA A 1 217 ? -1.243 8.625 16.140 1.00 95.12 217 ALA A CA 1
ATOM 1679 C C . ALA A 1 217 ? -2.503 8.845 16.998 1.00 95.12 217 ALA A C 1
ATOM 1681 O O . ALA A 1 217 ? -2.558 8.398 18.141 1.00 95.12 217 ALA A O 1
ATOM 1682 N N . GLY A 1 218 ? -3.557 9.456 16.443 1.00 95.81 218 GLY A N 1
ATOM 1683 C CA . GLY A 1 218 ? -4.849 9.583 17.119 1.00 95.81 218 GLY A CA 1
ATOM 1684 C C . GLY A 1 218 ? -5.508 8.235 17.438 1.00 95.81 218 GLY A C 1
ATOM 1685 O O . GLY A 1 218 ? -6.138 8.101 18.487 1.00 95.81 218 GLY A O 1
ATOM 1686 N N . TYR A 1 219 ? -5.322 7.219 16.586 1.00 97.06 219 TYR A N 1
ATOM 1687 C CA . TYR A 1 219 ? -5.871 5.869 16.788 1.00 97.06 219 TYR A CA 1
ATOM 1688 C C . TYR A 1 219 ? -5.173 5.121 17.923 1.00 97.06 219 TYR A C 1
ATOM 1690 O O . TYR A 1 219 ? -5.759 4.208 18.497 1.00 97.06 219 TYR A O 1
ATOM 1698 N N . LEU A 1 220 ? -3.964 5.533 18.316 1.00 95.75 220 LEU A N 1
ATOM 1699 C CA . LEU A 1 220 ? -3.246 4.920 19.434 1.00 95.75 220 LEU A CA 1
ATOM 1700 C C . LEU A 1 220 ? -3.966 5.080 20.775 1.00 95.75 220 LEU A C 1
ATOM 1702 O O . LEU A 1 220 ? -3.713 4.300 21.688 1.00 95.75 220 LEU A O 1
ATOM 1706 N N . ARG A 1 221 ? -4.897 6.036 20.895 1.00 94.31 221 ARG A N 1
ATOM 1707 C CA . ARG A 1 221 ? -5.778 6.154 22.071 1.00 94.31 221 ARG A CA 1
ATOM 1708 C C . ARG A 1 221 ? -6.651 4.915 22.292 1.00 94.31 221 ARG A C 1
ATOM 1710 O O . ARG A 1 221 ? -7.124 4.713 23.400 1.00 94.31 221 ARG A O 1
ATOM 1717 N N . LEU A 1 222 ? -6.870 4.116 21.247 1.00 95.25 222 LEU A N 1
ATOM 1718 C CA . LEU A 1 222 ? -7.644 2.874 21.286 1.00 95.25 222 LEU A CA 1
ATOM 1719 C C . LEU A 1 222 ? -6.793 1.650 21.655 1.00 95.25 222 LEU A C 1
ATOM 1721 O O . LEU A 1 222 ? -7.329 0.549 21.738 1.00 95.25 222 LEU A O 1
ATOM 1725 N N . VAL A 1 223 ? -5.478 1.834 21.790 1.00 95.56 223 VAL A N 1
ATOM 1726 C CA . VAL A 1 223 ? -4.486 0.770 21.956 1.00 95.56 223 VAL A CA 1
ATOM 1727 C C . VAL A 1 223 ? -3.990 0.747 23.396 1.00 95.56 223 VAL A C 1
ATOM 1729 O O . VAL A 1 223 ? -3.763 1.811 23.977 1.00 95.56 223 VAL A O 1
ATOM 1732 N N . ASP A 1 224 ? -3.774 -0.446 23.941 1.00 92.00 224 ASP A N 1
ATOM 1733 C CA . ASP A 1 224 ? -3.206 -0.632 25.278 1.00 92.00 224 ASP A CA 1
ATOM 1734 C C . ASP A 1 224 ? -1.784 -0.045 25.380 1.00 92.00 224 ASP A C 1
ATOM 1736 O O . ASP A 1 224 ? -1.001 -0.064 24.424 1.00 92.00 224 ASP A O 1
ATOM 1740 N N . GLU A 1 225 ? -1.437 0.501 26.548 1.00 88.44 225 GLU A N 1
ATOM 1741 C CA . GLU A 1 225 ? -0.179 1.238 26.762 1.00 88.44 225 GLU A CA 1
ATOM 1742 C C . GLU A 1 225 ? 1.072 0.383 26.501 1.00 88.44 225 GLU A C 1
ATOM 1744 O O . GLU A 1 225 ? 2.053 0.864 25.930 1.00 88.44 225 GLU A O 1
ATOM 1749 N N . ASP A 1 226 ? 1.018 -0.898 26.876 1.00 85.62 226 ASP A N 1
ATOM 1750 C CA . ASP A 1 226 ? 2.109 -1.866 26.734 1.00 85.62 226 ASP A CA 1
ATOM 1751 C C . ASP A 1 226 ? 2.431 -2.187 25.265 1.00 85.62 226 ASP A C 1
ATOM 1753 O O . ASP A 1 226 ? 3.587 -2.441 24.920 1.00 85.62 226 ASP A O 1
ATOM 1757 N N . LEU A 1 227 ? 1.435 -2.103 24.379 1.00 88.06 227 LEU A N 1
ATOM 1758 C CA . LEU A 1 227 ? 1.599 -2.296 22.935 1.00 88.06 227 LEU A CA 1
ATOM 1759 C C . LEU A 1 227 ? 2.036 -1.028 22.217 1.00 88.06 227 LEU A C 1
ATOM 1761 O O . LEU A 1 227 ? 2.795 -1.077 21.241 1.00 88.06 227 LEU A O 1
ATOM 1765 N N . ARG A 1 228 ? 1.495 0.105 22.678 1.00 87.69 228 ARG A N 1
ATOM 1766 C CA . ARG A 1 228 ? 1.488 1.367 21.948 1.00 87.69 228 ARG A CA 1
ATOM 1767 C C . ARG A 1 228 ? 2.893 1.799 21.569 1.00 87.69 228 ARG A C 1
ATOM 1769 O O . ARG A 1 228 ? 3.158 2.005 20.394 1.00 87.69 228 ARG A O 1
ATOM 1776 N N . SER A 1 229 ? 3.796 1.902 22.538 1.00 86.81 229 SER A N 1
ATOM 1777 C CA . SER A 1 229 ? 5.116 2.503 22.312 1.00 86.81 229 SER A CA 1
ATOM 1778 C C . SER A 1 229 ? 6.008 1.649 21.406 1.00 86.81 229 SER A C 1
ATOM 1780 O O . SER A 1 229 ? 6.637 2.167 20.485 1.00 86.81 229 SER A O 1
ATOM 1782 N N . ARG A 1 230 ? 6.036 0.328 21.629 1.00 92.06 230 ARG A N 1
ATOM 1783 C CA . ARG A 1 230 ? 6.931 -0.593 20.913 1.00 92.06 230 ARG A CA 1
ATOM 1784 C C . ARG A 1 230 ? 6.533 -0.752 19.446 1.00 92.06 230 ARG A C 1
ATOM 1786 O O . ARG A 1 230 ? 7.353 -0.517 18.561 1.00 92.06 230 ARG A O 1
ATOM 1793 N N . LEU A 1 231 ? 5.282 -1.135 19.178 1.00 94.44 231 LEU A N 1
ATOM 1794 C CA . LEU A 1 231 ? 4.824 -1.415 17.811 1.00 94.44 231 LEU A CA 1
ATOM 1795 C C . LEU A 1 231 ? 4.683 -0.136 16.986 1.00 94.44 231 LEU A C 1
ATOM 1797 O O . LEU A 1 231 ? 5.006 -0.130 15.796 1.00 94.44 231 LEU A O 1
ATOM 1801 N N . TRP A 1 232 ? 4.270 0.967 17.614 1.00 94.62 232 TRP A N 1
ATOM 1802 C CA . TRP A 1 232 ? 4.194 2.250 16.927 1.00 94.62 232 TRP A CA 1
ATOM 1803 C C . TRP A 1 232 ? 5.566 2.761 16.490 1.00 94.62 232 TRP A C 1
ATOM 1805 O O . TRP A 1 232 ? 5.703 3.216 15.354 1.00 94.62 232 TRP A O 1
ATOM 1815 N N . GLU A 1 233 ? 6.593 2.643 17.337 1.00 94.31 233 GLU A N 1
ATOM 1816 C CA . GLU A 1 233 ? 7.945 3.081 16.977 1.00 94.31 233 GLU A CA 1
ATOM 1817 C C . GLU A 1 233 ? 8.547 2.214 15.861 1.00 94.31 233 GLU A C 1
ATOM 1819 O O . GLU A 1 233 ? 9.199 2.737 14.953 1.00 94.31 233 GLU A O 1
ATOM 1824 N N . LEU A 1 234 ? 8.263 0.906 15.843 1.00 95.94 234 LEU A N 1
ATOM 1825 C CA . LEU A 1 234 ? 8.644 0.033 14.725 1.00 95.94 234 LEU A CA 1
ATOM 1826 C C . LEU A 1 234 ? 8.039 0.523 13.401 1.00 95.94 234 LEU A C 1
ATOM 1828 O O . LEU A 1 234 ? 8.768 0.722 12.428 1.00 95.94 234 LEU A O 1
ATOM 1832 N N . ILE A 1 235 ? 6.735 0.808 13.378 1.00 96.94 235 ILE A N 1
ATOM 1833 C CA . ILE A 1 235 ? 6.035 1.323 12.191 1.00 96.94 235 ILE A CA 1
ATOM 1834 C C . ILE A 1 235 ? 6.582 2.700 11.783 1.00 96.94 235 ILE A C 1
ATOM 1836 O O . ILE A 1 235 ? 6.895 2.921 10.611 1.00 96.94 235 ILE A O 1
ATOM 1840 N N . CYS A 1 236 ? 6.752 3.620 12.735 1.00 96.88 236 CYS A N 1
ATOM 1841 C CA . CYS A 1 236 ? 7.260 4.968 12.473 1.00 96.88 236 CYS A CA 1
ATOM 1842 C C . CYS A 1 236 ? 8.700 4.966 11.954 1.00 96.88 236 CYS A C 1
ATOM 1844 O O . CYS A 1 236 ? 9.040 5.744 11.058 1.00 96.88 236 CYS A O 1
ATOM 1846 N N . SER A 1 237 ? 9.567 4.129 12.527 1.00 97.38 237 SER A N 1
ATOM 1847 C CA . SER A 1 237 ? 10.965 4.014 12.105 1.00 97.38 237 SER A CA 1
ATOM 1848 C C . SER A 1 237 ? 11.074 3.444 10.693 1.00 97.38 237 SER A C 1
ATOM 1850 O O . SER A 1 237 ? 11.833 3.971 9.878 1.00 97.38 237 SER A O 1
ATOM 1852 N N . GLU A 1 238 ? 10.256 2.443 10.366 1.00 98.31 238 GLU A N 1
ATOM 1853 C CA . GLU A 1 238 ? 10.214 1.854 9.031 1.00 98.31 238 GLU A CA 1
ATOM 1854 C C . GLU A 1 238 ? 9.725 2.855 7.979 1.00 98.31 238 GLU A C 1
ATOM 1856 O O . GLU A 1 238 ? 10.331 2.974 6.911 1.00 98.31 238 GLU A O 1
ATOM 1861 N N . LEU A 1 239 ? 8.691 3.641 8.299 1.00 97.69 239 LEU A N 1
ATOM 1862 C CA . LEU A 1 239 ? 8.187 4.684 7.406 1.00 97.69 239 LEU A CA 1
ATOM 1863 C C . LEU A 1 239 ? 9.242 5.768 7.143 1.00 97.69 239 LEU A C 1
ATOM 1865 O O . LEU A 1 239 ? 9.417 6.207 6.005 1.00 97.69 239 LEU A O 1
ATOM 1869 N N . ARG A 1 240 ? 9.960 6.203 8.189 1.00 97.62 240 ARG A N 1
ATOM 1870 C CA . ARG A 1 240 ? 11.037 7.200 8.073 1.00 97.62 240 ARG A CA 1
ATOM 1871 C C . ARG A 1 240 ? 12.176 6.698 7.191 1.00 97.62 240 ARG A C 1
ATOM 1873 O O . ARG A 1 240 ? 12.598 7.434 6.299 1.00 97.62 240 ARG A O 1
ATOM 1880 N N . ARG A 1 241 ? 12.627 5.452 7.397 1.00 98.12 241 ARG A N 1
ATOM 1881 C CA . ARG A 1 241 ? 13.643 4.800 6.549 1.00 98.12 241 ARG A CA 1
ATOM 1882 C C . ARG A 1 241 ? 13.204 4.775 5.091 1.00 98.12 241 ARG A C 1
ATOM 1884 O O . ARG A 1 241 ? 13.946 5.220 4.218 1.00 98.12 241 ARG A O 1
ATOM 1891 N N . LEU A 1 242 ? 11.975 4.323 4.843 1.00 98.19 242 LEU A N 1
ATOM 1892 C CA . LEU A 1 242 ? 11.426 4.263 3.496 1.00 98.19 242 LEU A CA 1
ATOM 1893 C C . LEU A 1 242 ? 11.361 5.641 2.837 1.00 98.19 242 LEU A C 1
ATOM 1895 O O . LEU A 1 242 ? 11.777 5.787 1.691 1.00 98.19 242 LEU A O 1
ATOM 1899 N N . ARG A 1 243 ? 10.862 6.655 3.551 1.00 98.00 243 ARG A N 1
ATOM 1900 C CA . ARG A 1 243 ? 10.763 8.019 3.024 1.00 98.00 243 ARG A CA 1
ATOM 1901 C C . ARG A 1 243 ? 12.125 8.568 2.626 1.00 98.00 243 ARG A C 1
ATOM 1903 O O . ARG A 1 243 ? 12.251 9.072 1.516 1.00 98.00 243 ARG A O 1
ATOM 1910 N N . ALA A 1 244 ? 13.118 8.464 3.506 1.00 98.12 244 ALA A N 1
ATOM 1911 C CA . ALA A 1 244 ? 14.469 8.938 3.221 1.00 98.12 244 ALA A CA 1
ATOM 1912 C C . ALA A 1 244 ? 15.036 8.248 1.975 1.00 98.12 244 ALA A C 1
ATOM 1914 O O . ALA A 1 244 ? 15.444 8.912 1.024 1.00 98.12 244 ALA A O 1
ATOM 1915 N N . ARG A 1 245 ? 14.950 6.914 1.930 1.00 98.12 245 ARG A N 1
ATOM 1916 C CA . ARG A 1 245 ? 15.487 6.133 0.819 1.00 98.12 245 ARG A CA 1
ATOM 1917 C C . ARG A 1 245 ? 14.758 6.387 -0.500 1.00 98.12 245 ARG A C 1
ATOM 1919 O O . ARG A 1 245 ? 15.405 6.437 -1.539 1.00 98.12 245 ARG A O 1
ATOM 1926 N N . LEU A 1 246 ? 13.440 6.590 -0.497 1.00 97.38 246 LEU A N 1
ATOM 1927 C CA . LEU A 1 246 ? 12.715 6.944 -1.721 1.00 97.38 246 LEU A CA 1
ATOM 1928 C C . LEU A 1 246 ? 13.167 8.292 -2.280 1.00 97.38 246 LEU A C 1
ATOM 1930 O O . LEU A 1 246 ? 13.417 8.365 -3.476 1.00 97.38 246 LEU A O 1
ATOM 1934 N N . LEU A 1 247 ? 13.331 9.316 -1.437 1.00 97.75 247 LEU A N 1
ATOM 1935 C CA . LEU A 1 247 ? 13.832 10.624 -1.876 1.00 97.75 247 LEU A CA 1
ATOM 1936 C C . LEU A 1 247 ? 15.262 10.521 -2.435 1.00 97.75 247 LEU A C 1
ATOM 1938 O O . LEU A 1 247 ? 15.577 11.128 -3.455 1.00 97.75 247 LEU A O 1
ATOM 1942 N N . GLU A 1 248 ? 16.112 9.682 -1.836 1.00 98.06 248 GLU A N 1
ATOM 1943 C CA . GLU A 1 248 ? 17.451 9.393 -2.365 1.00 98.06 248 GLU A CA 1
ATOM 1944 C C . GLU A 1 248 ? 17.402 8.694 -3.734 1.00 98.06 248 GLU A C 1
ATOM 1946 O O . GLU A 1 248 ? 18.167 9.054 -4.632 1.00 98.06 248 GLU A O 1
ATOM 1951 N N . ILE A 1 249 ? 16.517 7.706 -3.912 1.00 97.38 249 ILE A N 1
ATOM 1952 C CA . ILE A 1 249 ? 16.347 6.976 -5.179 1.00 97.38 249 ILE A CA 1
ATOM 1953 C C . ILE A 1 249 ? 15.784 7.898 -6.266 1.00 97.38 249 ILE A C 1
ATOM 1955 O O . ILE A 1 249 ? 16.219 7.827 -7.416 1.00 97.38 249 ILE A O 1
ATOM 1959 N N . THR A 1 250 ? 14.804 8.741 -5.933 1.00 95.56 250 THR A N 1
ATOM 1960 C CA . THR A 1 250 ? 14.152 9.613 -6.915 1.00 95.56 250 THR A CA 1
ATOM 1961 C C . THR A 1 250 ? 14.961 10.865 -7.232 1.00 95.56 250 THR A C 1
ATOM 1963 O O . THR A 1 250 ? 14.822 11.392 -8.337 1.00 95.56 250 THR A O 1
ATOM 1966 N N . GLY A 1 251 ? 15.809 11.310 -6.299 1.00 95.94 251 GLY A N 1
ATOM 1967 C CA . GLY A 1 251 ? 16.501 12.596 -6.365 1.00 95.94 251 GLY A CA 1
ATOM 1968 C C . GLY A 1 251 ? 15.577 13.788 -6.096 1.00 95.94 251 GLY A C 1
ATOM 1969 O O . GLY A 1 251 ? 15.909 14.908 -6.469 1.00 95.94 251 GLY A O 1
ATOM 1970 N N . GLU A 1 252 ? 14.404 13.556 -5.502 1.00 94.81 252 GLU A N 1
ATOM 1971 C CA . GLU A 1 252 ? 13.386 14.581 -5.259 1.00 94.81 252 GLU A CA 1
ATOM 1972 C C . GLU A 1 252 ? 13.448 15.101 -3.813 1.00 94.81 252 GLU A C 1
ATOM 1974 O O . GLU A 1 252 ? 13.757 14.362 -2.883 1.00 94.81 252 GLU A O 1
ATOM 1979 N N . GLU A 1 253 ? 13.099 16.372 -3.595 1.00 93.25 253 GLU A N 1
ATOM 1980 C CA . GLU A 1 253 ? 13.051 16.970 -2.246 1.00 93.25 253 GLU A CA 1
ATOM 1981 C C . GLU A 1 253 ? 11.785 16.587 -1.463 1.00 93.25 253 GLU A C 1
ATOM 1983 O O . GLU A 1 253 ? 11.740 16.629 -0.231 1.00 93.25 253 GLU A O 1
ATOM 1988 N N . ARG A 1 254 ? 10.720 16.223 -2.180 1.00 93.25 254 ARG A N 1
ATOM 1989 C CA . ARG A 1 254 ? 9.431 15.826 -1.613 1.00 93.25 254 ARG A CA 1
ATOM 1990 C C . ARG A 1 254 ? 8.799 14.738 -2.466 1.00 93.25 254 ARG A C 1
ATOM 1992 O O . ARG A 1 254 ? 9.013 14.701 -3.670 1.00 93.25 254 ARG A O 1
ATOM 1999 N N . LEU A 1 255 ? 7.979 13.904 -1.832 1.00 92.69 255 LEU A N 1
ATOM 2000 C CA . LEU A 1 255 ? 7.257 12.834 -2.516 1.00 92.69 255 LEU A CA 1
ATOM 2001 C C . LEU A 1 255 ? 6.352 13.411 -3.612 1.00 92.69 255 LEU A C 1
ATOM 2003 O O . LEU A 1 255 ? 5.681 14.426 -3.394 1.00 92.69 255 LEU A O 1
ATOM 2007 N N . LEU A 1 256 ? 6.283 12.711 -4.742 1.00 90.94 256 LEU A N 1
ATOM 2008 C CA . LEU A 1 256 ? 5.463 13.045 -5.907 1.00 90.94 256 LEU A CA 1
ATOM 2009 C C . LEU A 1 256 ? 5.842 14.375 -6.584 1.00 90.94 256 LEU A C 1
ATOM 2011 O O . LEU A 1 256 ? 5.006 14.942 -7.298 1.00 90.94 256 LEU A O 1
ATOM 2015 N N . ALA A 1 257 ? 7.068 14.884 -6.413 1.00 90.06 257 ALA A N 1
ATOM 2016 C CA . ALA A 1 257 ? 7.484 16.142 -7.040 1.00 90.06 257 ALA A CA 1
ATOM 2017 C C . ALA A 1 257 ? 7.468 16.047 -8.574 1.00 90.06 257 ALA A C 1
ATOM 2019 O O . ALA A 1 257 ? 7.094 17.010 -9.244 1.00 90.06 257 ALA A O 1
ATOM 2020 N N . SER A 1 258 ? 7.760 14.869 -9.129 1.00 86.06 258 SER A N 1
ATOM 2021 C CA . SER A 1 258 ? 7.655 14.585 -10.568 1.00 86.06 258 SER A CA 1
ATOM 2022 C C . SER A 1 258 ? 6.216 14.450 -11.093 1.00 86.06 258 SER A C 1
ATOM 2024 O O . SER A 1 258 ? 6.007 14.348 -12.303 1.00 86.06 258 SER A O 1
ATOM 2026 N N . THR A 1 259 ? 5.193 14.467 -10.225 1.00 86.44 259 THR A N 1
ATOM 2027 C CA . THR A 1 259 ? 3.776 14.339 -10.623 1.00 86.44 259 THR A CA 1
ATOM 2028 C C . THR A 1 259 ? 2.868 15.403 -9.975 1.00 86.44 259 THR A C 1
ATOM 2030 O O . THR A 1 259 ? 1.922 15.065 -9.257 1.00 86.44 259 THR A O 1
ATOM 2033 N N . PRO A 1 260 ? 3.066 16.705 -10.270 1.00 87.44 260 PRO A N 1
ATOM 2034 C CA . PRO A 1 260 ? 2.397 17.812 -9.571 1.00 87.44 260 PRO A CA 1
ATOM 2035 C C . PRO A 1 260 ? 0.862 17.761 -9.635 1.00 87.44 260 PRO A C 1
ATOM 2037 O O . PRO A 1 260 ? 0.195 17.962 -8.625 1.00 87.44 260 PRO A O 1
ATOM 2040 N N . ALA A 1 261 ? 0.283 17.382 -10.779 1.00 86.62 261 ALA A N 1
ATOM 2041 C CA . ALA A 1 261 ? -1.171 17.239 -10.919 1.00 86.62 261 ALA A CA 1
ATOM 2042 C C . ALA A 1 261 ? -1.759 16.088 -10.076 1.00 86.62 261 ALA A C 1
ATOM 2044 O O . ALA A 1 261 ? -2.961 16.036 -9.809 1.00 86.62 261 ALA A O 1
ATOM 2045 N N . LEU A 1 262 ? -0.952 15.091 -9.701 1.00 82.69 262 LEU A N 1
ATOM 2046 C CA . LEU A 1 262 ? -1.377 14.071 -8.745 1.00 82.69 262 LEU A CA 1
ATOM 2047 C C . LEU A 1 262 ? -1.238 14.583 -7.315 1.00 82.69 262 LEU A C 1
ATOM 2049 O O . LEU A 1 262 ? -2.171 14.399 -6.538 1.00 82.69 262 LEU A O 1
ATOM 2053 N N . LEU A 1 263 ? -0.107 15.216 -7.005 1.00 86.69 263 LEU A N 1
ATOM 2054 C CA . LEU A 1 263 ? 0.154 15.828 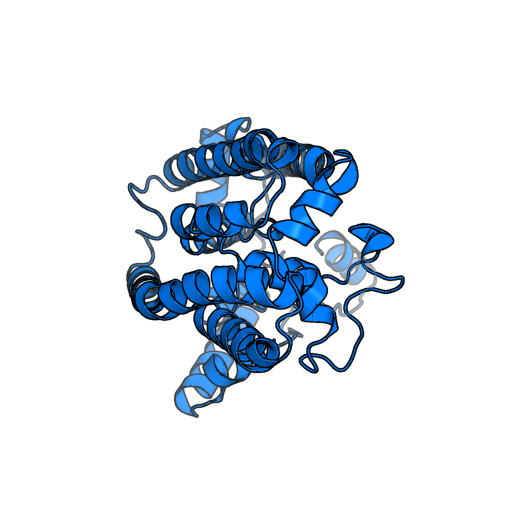-5.709 1.00 86.69 263 LEU A CA 1
ATOM 2055 C C . LEU A 1 263 ? -0.996 16.763 -5.312 1.00 86.69 263 LEU A C 1
ATOM 2057 O O . LEU A 1 263 ? -1.608 16.559 -4.271 1.00 86.69 263 LEU A O 1
ATOM 2061 N N . GLU A 1 264 ? -1.368 17.702 -6.181 1.00 87.50 264 GLU A N 1
ATOM 2062 C CA . GLU A 1 264 ? -2.486 18.627 -5.963 1.00 87.50 264 GLU A CA 1
ATOM 2063 C C . GLU A 1 264 ? -3.799 17.879 -5.682 1.00 87.50 264 GLU A C 1
ATOM 2065 O O . GLU A 1 264 ? -4.440 18.082 -4.650 1.00 87.50 264 GLU A O 1
ATOM 2070 N N . ARG A 1 265 ? -4.167 16.924 -6.545 1.00 83.62 265 ARG A N 1
ATOM 2071 C CA . ARG A 1 265 ? -5.408 16.146 -6.389 1.00 83.62 265 ARG A CA 1
ATOM 2072 C C . ARG A 1 265 ? -5.471 15.332 -5.102 1.00 83.62 265 ARG A C 1
ATOM 2074 O O . ARG A 1 265 ? -6.576 15.090 -4.618 1.00 83.62 265 ARG A O 1
ATOM 2081 N N . LEU A 1 266 ? -4.343 14.833 -4.602 1.00 82.62 266 LEU A N 1
ATOM 2082 C CA . LEU A 1 266 ? -4.303 14.095 -3.341 1.00 82.62 266 LEU A CA 1
ATOM 2083 C C . LEU A 1 266 ? -4.332 15.058 -2.148 1.00 82.62 266 LEU A C 1
ATOM 2085 O O . LEU A 1 266 ? -5.121 14.839 -1.231 1.00 82.62 266 LEU A O 1
ATOM 2089 N N . SER A 1 267 ? -3.575 16.155 -2.205 1.00 85.88 267 SER A N 1
ATOM 2090 C CA . SER A 1 267 ? -3.560 17.200 -1.173 1.00 85.88 267 SER A CA 1
ATOM 2091 C C . SER A 1 267 ? -4.939 17.818 -0.941 1.00 85.88 267 SER A C 1
ATOM 2093 O O . SER A 1 267 ? -5.320 18.047 0.202 1.00 85.88 267 SER A O 1
ATOM 2095 N N . HIS A 1 268 ? -5.738 18.005 -1.996 1.00 86.81 268 HIS A N 1
ATOM 2096 C CA . HIS A 1 268 ? -7.104 18.529 -1.877 1.00 86.81 268 HIS A CA 1
ATOM 2097 C C . HIS A 1 268 ? -8.063 17.630 -1.089 1.00 86.81 268 HIS A C 1
ATOM 2099 O O . HIS A 1 268 ? -9.120 18.101 -0.676 1.00 86.81 268 HIS A O 1
ATOM 2105 N N . ARG A 1 269 ? -7.747 16.342 -0.897 1.00 84.38 269 ARG A N 1
ATOM 2106 C CA . ARG A 1 269 ? -8.644 15.398 -0.213 1.00 84.38 269 ARG A CA 1
ATOM 2107 C C . ARG A 1 269 ? -8.426 15.348 1.287 1.00 84.38 269 ARG A C 1
ATOM 2109 O O . ARG A 1 269 ? -9.404 15.165 2.002 1.00 84.38 269 ARG A O 1
ATOM 2116 N N . ASN A 1 270 ? -7.186 15.505 1.747 1.00 82.12 270 ASN A N 1
ATOM 2117 C CA . ASN A 1 270 ? -6.838 15.352 3.162 1.00 82.12 270 ASN A CA 1
ATOM 2118 C C . ASN A 1 270 ? -7.724 16.213 4.088 1.00 82.12 270 ASN A C 1
ATOM 2120 O O . ASN A 1 270 ? -8.349 15.625 4.968 1.00 82.12 270 ASN A O 1
ATOM 2124 N N . PRO A 1 271 ? -7.974 17.514 3.810 1.00 87.69 271 PRO A N 1
ATOM 2125 C CA . PRO A 1 271 ? -8.824 18.345 4.672 1.00 87.69 271 PRO A CA 1
ATOM 2126 C C . PRO A 1 271 ? -10.258 17.828 4.871 1.00 87.69 271 PRO A C 1
ATOM 2128 O O . PRO A 1 271 ? -10.907 18.185 5.849 1.00 87.69 271 PRO A O 1
ATOM 2131 N N . TRP A 1 272 ? -10.763 16.991 3.959 1.00 87.94 272 TRP A N 1
ATOM 2132 C CA . TRP A 1 272 ? -12.097 16.390 4.050 1.00 87.94 272 TRP A CA 1
ATOM 2133 C C . TRP A 1 272 ? -12.096 15.027 4.745 1.00 87.94 272 TRP A C 1
ATOM 2135 O O . TRP A 1 272 ? -13.111 14.622 5.304 1.00 87.94 272 TRP A O 1
ATOM 2145 N N . VAL A 1 273 ? -10.977 14.302 4.692 1.00 91.75 273 VAL A N 1
ATOM 2146 C CA . VAL A 1 273 ? -10.857 12.954 5.263 1.00 91.75 273 VAL A CA 1
ATOM 2147 C C . VAL A 1 273 ? -10.398 13.014 6.718 1.00 91.75 273 VAL A C 1
ATOM 2149 O O . VAL A 1 273 ? -10.892 12.252 7.545 1.00 91.75 273 VAL A O 1
ATOM 2152 N N . ASP A 1 274 ? -9.518 13.950 7.061 1.00 93.00 274 ASP A N 1
ATOM 2153 C CA . ASP A 1 274 ? -8.916 14.030 8.393 1.00 93.00 274 ASP A CA 1
ATOM 2154 C C . ASP A 1 274 ? -9.958 14.277 9.511 1.00 93.00 274 ASP A C 1
ATOM 2156 O O . ASP A 1 274 ? -9.903 13.584 10.534 1.00 93.00 274 ASP A O 1
ATOM 2160 N N . PRO A 1 275 ? -10.991 15.134 9.336 1.00 95.19 275 PRO A N 1
ATOM 2161 C CA . PRO A 1 275 ? -12.068 15.259 10.322 1.00 95.19 275 PRO A CA 1
ATOM 2162 C C . PRO A 1 275 ? -12.839 13.951 10.536 1.00 95.19 275 PRO A C 1
ATOM 2164 O O . PRO A 1 275 ? -13.181 13.616 11.672 1.00 95.19 275 PRO A O 1
ATOM 2167 N N . LEU A 1 276 ? -13.072 13.179 9.465 1.00 96.69 276 LEU A N 1
ATOM 2168 C CA . LEU A 1 276 ? -13.721 11.869 9.564 1.00 96.69 276 LEU A CA 1
ATOM 2169 C C . LEU A 1 276 ? -12.854 10.888 10.346 1.00 96.69 276 LEU A C 1
ATOM 2171 O O . LEU A 1 276 ? -13.386 10.101 11.123 1.00 96.69 276 LEU A O 1
ATOM 2175 N N . ASN A 1 277 ? -11.531 10.946 10.181 1.00 96.94 277 ASN A N 1
ATOM 2176 C CA . ASN A 1 277 ? -10.615 10.113 10.944 1.00 96.94 277 ASN A CA 1
ATOM 2177 C C . ASN A 1 277 ? -10.653 10.429 12.440 1.00 96.94 277 ASN A C 1
ATOM 2179 O O . ASN A 1 277 ? -10.706 9.496 13.239 1.00 96.94 277 ASN A O 1
ATOM 2183 N N . HIS A 1 278 ? -10.641 11.708 12.824 1.00 96.00 278 HIS A N 1
ATOM 2184 C CA . HIS A 1 278 ? -10.724 12.105 14.231 1.00 96.00 278 HIS A CA 1
ATOM 2185 C C . HIS A 1 278 ? -12.067 11.722 14.858 1.00 96.00 278 HIS A C 1
ATOM 2187 O O . HIS A 1 278 ? -12.090 11.190 15.970 1.00 96.00 278 HIS A O 1
ATOM 2193 N N . LEU A 1 279 ? -13.166 11.929 14.125 1.00 97.12 279 LEU A N 1
ATOM 2194 C CA . LEU A 1 279 ? -14.497 11.495 14.538 1.00 97.12 279 LEU A CA 1
ATOM 2195 C C . LEU A 1 279 ? -14.568 9.967 14.677 1.00 97.12 279 LEU A C 1
ATOM 2197 O O . LEU A 1 279 ? -15.099 9.469 15.665 1.00 97.12 279 LEU A O 1
ATOM 2201 N N . GLN A 1 280 ? -13.981 9.219 13.739 1.00 97.56 280 GLN A N 1
ATOM 2202 C CA . GLN A 1 280 ? -13.937 7.758 13.787 1.00 97.56 280 GLN A CA 1
ATOM 2203 C C . GLN A 1 280 ? -13.235 7.244 15.049 1.00 97.56 280 GLN A C 1
ATOM 2205 O O . GLN A 1 280 ? -13.718 6.281 15.635 1.00 97.56 280 GLN A O 1
ATOM 2210 N N . VAL A 1 281 ? -12.145 7.875 15.505 1.00 97.69 281 VAL A N 1
ATOM 2211 C CA . VAL A 1 281 ? -11.475 7.463 16.754 1.00 97.69 281 VAL A CA 1
ATOM 2212 C C . VAL A 1 281 ? -12.417 7.584 17.952 1.00 97.69 281 VAL A C 1
ATOM 2214 O O . VAL A 1 281 ? -12.497 6.663 18.762 1.00 97.69 281 VAL A O 1
ATOM 2217 N N . GLU A 1 282 ? -13.136 8.701 18.067 1.00 97.62 282 GLU A N 1
ATOM 2218 C CA . GLU A 1 282 ? -14.094 8.908 19.159 1.00 97.62 282 GLU A CA 1
ATOM 2219 C C . GLU A 1 282 ? -15.247 7.898 19.089 1.00 97.62 282 GLU A C 1
ATOM 2221 O O . GLU A 1 282 ? -15.576 7.252 20.082 1.00 97.62 282 GLU A O 1
ATOM 2226 N N . LEU A 1 283 ? -15.818 7.700 17.899 1.00 97.19 283 LEU A N 1
ATOM 2227 C CA . LEU A 1 283 ? -16.912 6.754 17.688 1.00 97.19 283 LEU A CA 1
ATOM 2228 C C . LEU A 1 283 ? -16.484 5.305 17.956 1.00 97.19 283 LEU A C 1
ATOM 2230 O O . LEU A 1 283 ? -17.240 4.557 18.567 1.00 97.19 283 LEU A O 1
ATOM 2234 N N . LEU A 1 284 ? -15.269 4.907 17.562 1.00 96.81 284 LEU A N 1
ATOM 2235 C CA . LEU A 1 284 ? -14.717 3.589 17.890 1.00 96.81 284 LEU A CA 1
ATOM 2236 C C . LEU A 1 284 ? -14.611 3.396 19.402 1.00 96.81 284 LEU A C 1
ATOM 2238 O O . LEU A 1 284 ? -15.035 2.360 19.905 1.00 96.81 284 LEU A O 1
ATOM 2242 N N . SER A 1 285 ? -14.087 4.393 20.120 1.00 96.62 285 SER A N 1
ATOM 2243 C CA . SER A 1 285 ? -13.983 4.354 21.583 1.00 96.62 285 SER A CA 1
ATOM 2244 C C . SER A 1 285 ? -15.354 4.128 22.233 1.00 96.62 285 SER A C 1
ATOM 2246 O O . SER A 1 285 ? -15.536 3.189 23.010 1.00 96.62 285 SER A O 1
ATOM 2248 N N . ARG A 1 286 ? -16.358 4.923 21.841 1.00 96.62 286 ARG A N 1
ATOM 2249 C CA . ARG A 1 286 ? -17.723 4.842 22.385 1.00 96.62 286 ARG A CA 1
ATOM 2250 C C . ARG A 1 286 ? -18.427 3.533 22.048 1.00 96.62 286 ARG A C 1
ATOM 2252 O O . ARG A 1 286 ? -18.995 2.900 22.935 1.00 96.62 286 ARG A O 1
ATOM 2259 N N . VAL A 1 287 ? -18.371 3.101 20.789 1.00 94.31 287 VAL A N 1
ATOM 2260 C CA . VAL A 1 287 ? -19.013 1.854 20.346 1.00 94.31 287 VAL A CA 1
ATOM 2261 C C . VAL A 1 287 ? -18.380 0.647 21.042 1.00 94.31 287 VAL A C 1
ATOM 2263 O O . VAL A 1 287 ? -19.101 -0.242 21.489 1.00 94.31 287 VAL A O 1
ATOM 2266 N N . ARG A 1 288 ? -17.052 0.627 21.217 1.00 94.06 288 ARG A N 1
ATOM 2267 C CA . ARG A 1 288 ? -16.356 -0.432 21.973 1.00 94.06 288 ARG A CA 1
ATOM 2268 C C . ARG A 1 288 ? -16.702 -0.421 23.464 1.00 94.06 288 ARG A C 1
ATOM 2270 O O . ARG A 1 288 ? -16.713 -1.483 24.076 1.00 94.06 288 ARG A O 1
ATOM 2277 N N . ALA A 1 289 ? -17.050 0.741 24.019 1.00 95.12 289 ALA A N 1
ATOM 2278 C CA . ALA A 1 289 ? -17.587 0.885 25.373 1.00 95.12 289 ALA A CA 1
ATOM 2279 C C . ALA A 1 289 ? -19.098 0.570 25.492 1.00 95.12 289 ALA A C 1
ATOM 2281 O O . ALA A 1 289 ? -19.648 0.643 26.589 1.00 95.12 289 ALA A O 1
ATOM 2282 N N . GLY A 1 290 ? -19.774 0.206 24.393 1.00 93.81 290 GLY A N 1
ATOM 2283 C CA . GLY A 1 290 ? -21.177 -0.229 24.384 1.00 93.81 290 GLY A CA 1
ATOM 2284 C C . GLY A 1 290 ? -22.199 0.814 23.915 1.00 93.81 290 GLY A C 1
ATOM 2285 O O . GLY A 1 290 ? -23.399 0.552 23.985 1.00 93.81 290 GLY A O 1
ATOM 2286 N N . ALA A 1 291 ? -21.769 1.978 23.419 1.00 94.38 291 ALA A N 1
ATOM 2287 C CA . ALA A 1 291 ? -22.663 3.009 22.881 1.00 94.38 291 ALA A CA 1
ATOM 2288 C C . ALA A 1 291 ? -23.174 2.648 21.473 1.00 94.38 291 ALA A C 1
ATOM 2290 O O . ALA A 1 291 ? -22.709 3.170 20.459 1.00 94.38 291 ALA A O 1
ATOM 2291 N N . GLU A 1 292 ? -24.137 1.732 21.393 1.00 90.06 292 GLU A N 1
ATOM 2292 C CA . GLU A 1 292 ? -24.628 1.206 20.114 1.00 90.06 292 GLU A CA 1
ATOM 2293 C C . GLU A 1 292 ? -25.338 2.238 19.227 1.00 90.06 292 GLU A C 1
ATOM 2295 O O . GLU A 1 292 ? -25.342 2.097 18.004 1.00 90.06 292 GLU A O 1
ATOM 2300 N N . GLN A 1 293 ? -25.877 3.309 19.809 1.00 92.50 293 GLN A N 1
ATOM 2301 C CA . GLN A 1 293 ? -26.489 4.412 19.065 1.00 92.50 293 GLN A CA 1
ATOM 2302 C C . GLN A 1 293 ? -25.504 5.145 18.137 1.00 92.50 293 GLN A C 1
ATOM 2304 O O . GLN A 1 293 ? -25.913 5.685 17.113 1.00 92.50 293 GLN A O 1
ATOM 2309 N N . ASP A 1 294 ? -24.204 5.118 18.448 1.00 93.69 294 ASP A N 1
ATOM 2310 C CA . ASP A 1 294 ? -23.158 5.791 17.665 1.00 93.69 294 ASP A CA 1
ATOM 2311 C C . ASP A 1 294 ? -22.681 4.941 16.471 1.00 93.69 294 ASP A C 1
ATOM 2313 O O . ASP A 1 294 ? -21.883 5.387 15.637 1.00 93.69 294 ASP A O 1
ATOM 2317 N N . ARG A 1 295 ? -23.182 3.703 16.354 1.00 90.44 295 ARG A N 1
ATOM 2318 C CA . ARG A 1 295 ? -22.747 2.742 15.338 1.00 90.44 295 ARG A CA 1
ATOM 2319 C C . ARG A 1 295 ? -22.986 3.255 13.924 1.00 90.44 295 ARG A C 1
ATOM 2321 O O . ARG A 1 295 ? -22.092 3.146 13.096 1.00 90.44 295 ARG A O 1
ATOM 2328 N N . GLU A 1 296 ? -24.156 3.808 13.623 1.00 91.19 296 GLU A N 1
ATOM 2329 C CA . GLU A 1 296 ? -24.462 4.279 12.265 1.00 91.19 296 GLU A CA 1
ATOM 2330 C C . GLU A 1 296 ? -23.489 5.378 11.813 1.00 91.19 296 GLU A C 1
ATOM 2332 O O . GLU A 1 296 ? -22.927 5.305 10.716 1.00 91.19 296 GLU A O 1
ATOM 2337 N N . ALA A 1 297 ? -23.198 6.333 12.701 1.00 94.75 297 ALA A N 1
ATOM 2338 C CA . ALA A 1 297 ? -22.203 7.368 12.456 1.00 94.75 297 ALA A CA 1
ATOM 2339 C C . ALA A 1 297 ? -20.810 6.764 12.212 1.00 94.75 297 ALA A C 1
ATOM 2341 O O . ALA A 1 297 ? -20.110 7.183 11.288 1.00 94.75 297 ALA A O 1
ATOM 2342 N N . LEU A 1 298 ? -20.420 5.731 12.971 1.00 94.44 298 LEU A N 1
ATOM 2343 C CA . LEU A 1 298 ? -19.152 5.031 12.755 1.00 94.44 298 LEU A CA 1
ATOM 2344 C C . LEU A 1 298 ? -19.086 4.425 11.347 1.00 94.44 298 LEU A C 1
ATOM 2346 O O . LEU A 1 298 ? -18.109 4.643 10.628 1.00 94.44 298 LEU A O 1
ATOM 2350 N N . LEU A 1 299 ? -20.133 3.722 10.910 1.00 90.44 299 LEU A N 1
ATOM 2351 C CA . LEU A 1 299 ? -20.187 3.128 9.569 1.00 90.44 299 LEU A CA 1
ATOM 2352 C C . LEU A 1 299 ? -20.133 4.195 8.460 1.00 90.44 299 LEU A C 1
ATOM 2354 O O . LEU A 1 299 ? -19.503 3.975 7.416 1.00 90.44 299 LEU A O 1
ATOM 2358 N N . ALA A 1 300 ? -20.731 5.366 8.696 1.00 91.94 300 ALA A N 1
ATOM 2359 C CA . ALA A 1 300 ? -20.638 6.506 7.791 1.00 91.94 300 ALA A CA 1
ATOM 2360 C C . ALA A 1 300 ? -19.195 7.027 7.679 1.00 91.94 300 ALA A C 1
ATOM 2362 O O . ALA A 1 300 ? -18.719 7.242 6.561 1.00 91.94 300 ALA A O 1
ATOM 2363 N N . THR A 1 301 ? -18.454 7.143 8.793 1.00 95.25 301 THR A N 1
ATOM 2364 C CA . THR A 1 301 ? -17.025 7.521 8.737 1.00 95.25 301 THR A CA 1
ATOM 2365 C C . THR A 1 301 ? -16.201 6.511 7.946 1.00 95.25 301 THR A C 1
ATOM 2367 O O . THR A 1 301 ? -15.389 6.911 7.114 1.00 95.25 301 THR A O 1
ATOM 2370 N N . ILE A 1 302 ? -16.456 5.209 8.133 1.00 91.56 302 ILE A N 1
ATOM 2371 C CA . ILE A 1 302 ? -15.727 4.147 7.435 1.00 91.56 302 ILE A CA 1
ATOM 2372 C C . ILE A 1 302 ? -15.908 4.272 5.918 1.00 91.56 302 ILE A C 1
ATOM 2374 O O . ILE A 1 302 ? -14.942 4.208 5.148 1.00 91.56 302 ILE A O 1
ATOM 2378 N N . SER A 1 303 ? -17.150 4.497 5.494 1.00 87.75 303 SER A N 1
ATOM 2379 C CA . SER A 1 303 ? -17.501 4.683 4.086 1.00 87.75 303 SER A CA 1
ATOM 2380 C C . SER A 1 303 ? -16.904 5.975 3.516 1.00 87.75 303 SER A C 1
ATOM 2382 O O . SER A 1 303 ? -16.345 5.966 2.418 1.00 87.75 303 SER A O 1
ATOM 2384 N N . GLY A 1 304 ? -16.960 7.075 4.274 1.00 90.56 304 GLY A N 1
ATOM 2385 C CA . GLY A 1 304 ? -16.419 8.373 3.870 1.00 90.56 304 GLY A CA 1
ATOM 2386 C C . GLY A 1 304 ? -14.897 8.364 3.699 1.00 90.56 304 GLY A C 1
ATOM 2387 O O . GLY A 1 304 ? -14.390 8.818 2.671 1.00 90.56 304 GLY A O 1
ATOM 2388 N N . ILE A 1 305 ? -14.162 7.770 4.645 1.00 92.19 305 ILE A N 1
ATOM 2389 C CA . ILE A 1 305 ? -12.698 7.640 4.562 1.00 92.19 305 ILE A CA 1
ATOM 2390 C C . ILE A 1 305 ? -12.299 6.781 3.358 1.00 92.19 305 ILE A C 1
ATOM 2392 O O . ILE A 1 305 ? -11.412 7.162 2.587 1.00 92.19 305 ILE A O 1
ATOM 2396 N N . ALA A 1 306 ? -12.992 5.661 3.132 1.00 84.81 306 ALA A N 1
ATOM 2397 C CA . ALA A 1 306 ? -12.748 4.806 1.974 1.00 84.81 306 ALA A CA 1
ATOM 2398 C C . ALA A 1 306 ? -12.971 5.547 0.644 1.00 84.81 306 ALA A C 1
ATOM 2400 O O . ALA A 1 306 ? -12.145 5.456 -0.269 1.00 84.81 306 ALA A O 1
ATOM 2401 N N . ALA A 1 307 ? -14.051 6.327 0.542 1.00 83.50 307 ALA A N 1
ATOM 2402 C CA . ALA A 1 307 ? -14.353 7.127 -0.642 1.00 83.50 307 ALA A CA 1
ATOM 2403 C C . ALA A 1 307 ? -13.302 8.227 -0.898 1.00 83.50 307 ALA A C 1
ATOM 2405 O O . ALA A 1 307 ? -12.939 8.486 -2.053 1.00 83.50 307 ALA A O 1
ATOM 2406 N N . GLY A 1 308 ? -12.778 8.845 0.166 1.00 84.62 308 GLY A N 1
ATOM 2407 C CA . GLY A 1 308 ? -11.727 9.859 0.081 1.00 84.62 308 GLY A CA 1
ATOM 2408 C C . GLY A 1 308 ? -10.381 9.290 -0.379 1.00 84.62 308 GLY A C 1
ATOM 2409 O O . GLY A 1 308 ? -9.763 9.801 -1.324 1.00 84.62 308 GLY A O 1
ATOM 2410 N N . LEU A 1 309 ? -9.944 8.187 0.231 1.00 82.19 309 LEU A N 1
ATOM 2411 C CA . LEU A 1 309 ? -8.628 7.588 -0.021 1.00 82.19 309 LEU A CA 1
ATOM 2412 C C . LEU A 1 309 ? -8.547 6.779 -1.318 1.00 82.19 309 LEU A C 1
ATOM 2414 O O . LEU A 1 309 ? -7.489 6.755 -1.968 1.00 82.19 309 LEU A O 1
ATOM 2418 N N . ARG A 1 310 ? -9.669 6.183 -1.737 1.00 79.38 310 ARG A N 1
ATOM 2419 C CA . ARG A 1 310 ? -9.779 5.315 -2.917 1.00 79.38 310 ARG A CA 1
ATOM 2420 C C . ARG A 1 310 ? -8.722 4.198 -2.891 1.00 79.38 310 ARG A C 1
ATOM 2422 O O . ARG A 1 310 ? -8.626 3.456 -1.926 1.00 79.38 310 ARG A O 1
ATOM 2429 N N . ASN A 1 311 ? -7.924 4.075 -3.948 1.00 71.31 311 ASN A N 1
ATOM 2430 C CA . ASN A 1 311 ? -6.946 3.009 -4.144 1.00 71.31 311 ASN A CA 1
ATOM 2431 C C . ASN A 1 311 ? -5.689 3.179 -3.270 1.00 71.31 311 ASN A C 1
ATOM 2433 O O . ASN A 1 311 ? -4.857 4.051 -3.525 1.00 71.31 311 ASN A O 1
ATOM 2437 N N . THR A 1 312 ? -5.509 2.329 -2.269 1.00 62.72 312 THR A N 1
ATOM 2438 C CA . THR A 1 312 ? -4.409 2.429 -1.290 1.00 62.72 312 THR A CA 1
ATOM 2439 C C . THR A 1 312 ? -3.488 1.216 -1.253 1.00 62.72 312 THR A C 1
ATOM 2441 O O . THR A 1 312 ? -2.369 1.345 -0.760 1.00 62.72 312 THR A O 1
ATOM 2444 N N . GLY A 1 313 ? -3.906 0.084 -1.823 1.00 53.91 313 GLY A N 1
ATOM 2445 C CA . GLY A 1 313 ? -3.196 -1.197 -1.833 1.00 53.91 313 GLY A CA 1
ATOM 2446 C C . GLY A 1 313 ? -3.563 -2.041 -3.042 1.00 53.91 313 GLY A C 1
ATOM 2447 O O . GLY A 1 313 ? -4.597 -1.748 -3.682 1.00 53.91 313 GLY A O 1
#

Radius of gyration: 20.51 Å; chains: 1; bounding box: 50×44×57 Å

Foldseek 3Di:
DVVVLVVCVVVVHDDEDAEDPQDQCQDDDLSVLLSLLQDAQRHQQQHHHYDHDPLCCCVQPVDPVSVVVRVCSNNVSSVCSNPDDGDDDDPVLVVLVVQLVVQLVVQLCCQFPVPPCNLVQLVQLFCLVLVQVDPPDPDGQFPVDSVVGPVRGDPCSVQLRCLLLLLSCVQARSNLVSLLPGDLVSLLCCCVPRSNSVSSLLSSLLLLLSRDLVLSLLSLVRPDPVCSPVSSVSSVVSSVSNQVSSCSSVVHPHGCPVPVVVVVLLVVLCVVLSVLSNVLSVLVVCVVVPVVVSSVVNVVSSVSSCSSSRNND

pLDDT: mean 87.99, std 11.75, range [42.25, 98.56]

Secondary structure (DSSP, 8-state):
-HHHHHHHHHTT-----EE-TTSGGGS-STHHHHHHHTSPTTS-TT--EE---HHHHHHHHSSHHHHHHHHHHHHHHHHHHHSSPP----HHHHHHHHHHHHHHHHHHHIIIII-TTHHHHHHHHSSHHHHTT-TT-SS-SBSS-GGG-GGGB-HHHHHHHHHHTT--GGGTTTHHHHHHHS-HHHHHHHHHH-HHHHHHHHHHHHHHHH--HHHHHHHGGGS-HHHHHHHHHHHHHHHHHHHHHHHHHHT-SSTTTT-HHHHHHHHTTHHHHHHHHHHHHHHHHHHHTT-GGGHHHHHHHHHHHHHHH----